Protein AF-A0A2M7XJV4-F1 (afdb_monomer)

Sequence (215 aa):
MLFVNISSDKVQIADAKQEKFLDRNSIENTLGKCLIDRYKQSPFQEILLLNGPGGFTNLRVGTLTLNLLNKLLGAKVQRCKGAKESLSTYQTYPPIRLFSITKLDFYTYLFKKGLLSSKGVIYIGQKDNVRLYDAKKKTYSQIKLDTIKKDSNLFFDFTKEDYRGENTSNMISFHMKEKGLEVQRKKKSMIVTIKDLGIKAQTQAKPEYMIEAVL

pLDDT: mean 83.81, std 16.22, range [32.12, 97.75]

Secondary structure (DSSP, 8-state):
-EEEE-SSSEEEEE-SS-EEEEEGGGHHHHHHHHHHHHHHHS--SEEEEE--SS-HHHHHHHHHHHHHHHHHHHHHHHGGGS--S--------PPPEEEEE-HHHHHHHHHHTTSS-SEEEEE-S-SSEEEEEETTTTEEEEEEGGGS-TT---EEE---GGGTTT-GGGB-EEEEETTEEEEEETTEEEEE-HHHHTPPPBSS------PPP--

Nearest PDB structures (foldseek):
  6x5h-assembly2_C  TM=1.929E-01  e=7.485E+00  Homo sapiens

Mean predicted aligned error: 7.39 Å

Foldseek 3Di:
DWEWELAAQWIWIAAAPDIDTHHLVCCLPPVLVVVVVVCVVPNDQEYEYAFDLHAPSSNVSVQVSLLVVLCVLQVLVVVPPDDPDDDPDDDRDHGRWYFYDYPLLVVLLCVVVVQADQWAWGHRNDDQWIWTAGSVVRDIDIDGLVPDDLPDSHAYRHDDPVSPPVPVQRYWDWHHHPQAIWIHHRPDIDHDDSVSS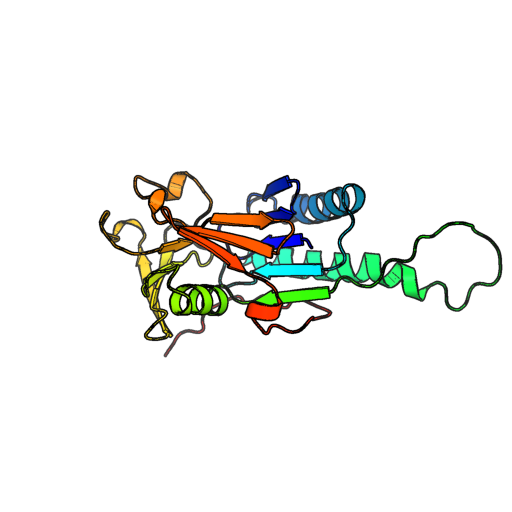VTGTDSGDDHPHDDPDPD

Structure (mmCIF, N/CA/C/O backbone):
data_AF-A0A2M7XJV4-F1
#
_entry.id   AF-A0A2M7XJV4-F1
#
loop_
_atom_site.group_PDB
_atom_site.id
_atom_site.type_symbol
_atom_site.label_atom_id
_atom_site.label_alt_id
_atom_site.label_comp_id
_atom_site.label_asym_id
_atom_site.label_entity_id
_atom_site.label_seq_id
_atom_site.pdbx_PDB_ins_code
_atom_site.Cartn_x
_atom_site.Cartn_y
_atom_site.Cartn_z
_atom_site.occupancy
_atom_site.B_iso_or_equiv
_atom_site.auth_seq_id
_atom_site.auth_comp_id
_atom_site.auth_asym_id
_atom_site.auth_atom_id
_atom_site.pdbx_PDB_model_num
ATOM 1 N N . MET A 1 1 ? 3.092 7.862 -12.807 1.00 91.62 1 MET A N 1
ATOM 2 C CA . MET A 1 1 ? 3.468 7.214 -11.531 1.00 91.62 1 MET A CA 1
ATOM 3 C C . MET A 1 1 ? 2.642 5.949 -11.368 1.00 91.62 1 MET A C 1
ATOM 5 O O . MET A 1 1 ? 1.499 5.942 -11.809 1.00 91.62 1 MET A O 1
ATOM 9 N N . LEU A 1 2 ? 3.206 4.904 -10.770 1.00 95.94 2 LEU A N 1
ATOM 10 C CA . LEU A 1 2 ? 2.495 3.676 -10.418 1.00 95.94 2 LEU A CA 1
ATOM 11 C C . LEU A 1 2 ? 2.325 3.608 -8.895 1.00 95.94 2 LEU A C 1
ATOM 13 O O . LEU A 1 2 ? 3.245 3.946 -8.156 1.00 95.94 2 LEU A O 1
ATOM 17 N N . PHE A 1 3 ? 1.169 3.168 -8.422 1.00 97.50 3 PHE A N 1
ATOM 18 C CA . PHE A 1 3 ? 0.937 2.823 -7.026 1.00 97.50 3 PHE A CA 1
ATOM 19 C C . PHE A 1 3 ? 0.970 1.308 -6.886 1.00 97.50 3 PHE A C 1
ATOM 21 O O . PHE A 1 3 ? 0.344 0.593 -7.673 1.00 97.50 3 PHE A O 1
ATOM 28 N N . VAL A 1 4 ? 1.699 0.824 -5.885 1.00 97.44 4 VAL A N 1
ATOM 29 C CA . VAL A 1 4 ? 1.768 -0.596 -5.558 1.00 97.44 4 VAL A CA 1
ATOM 30 C C . VAL A 1 4 ? 1.539 -0.767 -4.060 1.00 97.44 4 VAL A C 1
ATOM 32 O O . VAL A 1 4 ? 2.290 -0.237 -3.245 1.00 97.44 4 VAL A O 1
ATOM 35 N N . ASN A 1 5 ? 0.523 -1.539 -3.685 1.00 96.12 5 ASN A N 1
ATOM 36 C CA . ASN A 1 5 ? 0.287 -1.935 -2.300 1.00 96.12 5 ASN A CA 1
ATOM 37 C C . ASN A 1 5 ? 0.583 -3.424 -2.146 1.00 96.12 5 ASN A C 1
ATOM 39 O O . ASN A 1 5 ? -0.207 -4.255 -2.586 1.00 96.12 5 ASN A O 1
ATOM 43 N N . ILE A 1 6 ? 1.704 -3.759 -1.505 1.00 95.25 6 ILE A N 1
ATOM 44 C CA . ILE A 1 6 ? 2.079 -5.149 -1.178 1.00 95.25 6 ILE A CA 1
ATOM 45 C C . ILE A 1 6 ? 1.762 -5.521 0.276 1.00 95.25 6 ILE A C 1
ATOM 47 O O . ILE A 1 6 ? 2.125 -6.597 0.748 1.00 95.25 6 ILE A O 1
ATOM 51 N N . SER A 1 7 ? 1.085 -4.626 0.993 1.00 92.75 7 SER A N 1
ATOM 52 C CA . SER A 1 7 ? 0.851 -4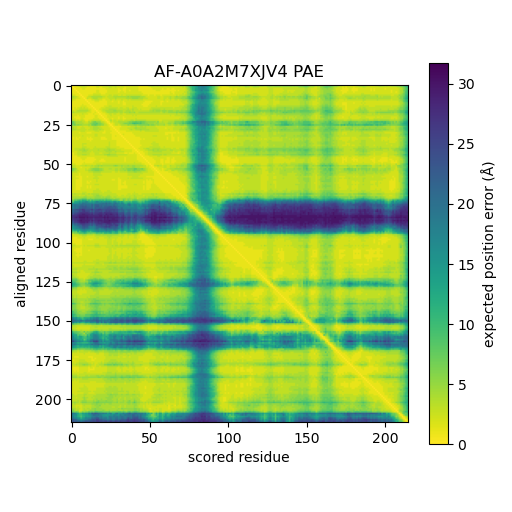.718 2.435 1.00 92.75 7 SER A CA 1
ATOM 53 C C . SER A 1 7 ? -0.516 -5.276 2.802 1.00 92.75 7 SER A C 1
ATOM 55 O O . SER A 1 7 ? -0.748 -5.579 3.972 1.00 92.75 7 SER A O 1
ATOM 57 N N . SER A 1 8 ? -1.437 -5.354 1.842 1.00 88.56 8 SER A N 1
ATOM 58 C CA . SER A 1 8 ? -2.799 -5.834 2.074 1.00 88.56 8 SER A CA 1
ATOM 59 C C . SER A 1 8 ? -2.925 -7.340 1.812 1.00 88.56 8 SER A C 1
ATOM 61 O O . SER A 1 8 ? -1.952 -8.031 1.487 1.00 88.56 8 SER A O 1
ATOM 63 N N . ASP A 1 9 ? -4.129 -7.868 1.998 1.00 85.75 9 ASP A N 1
ATOM 64 C CA . ASP A 1 9 ? -4.491 -9.258 1.720 1.00 85.75 9 ASP A CA 1
ATOM 65 C C . ASP A 1 9 ? -4.416 -9.611 0.224 1.00 85.75 9 ASP A C 1
ATOM 67 O O . ASP A 1 9 ? -4.198 -10.778 -0.116 1.00 85.75 9 ASP A O 1
ATOM 71 N N . LYS A 1 10 ? -4.488 -8.606 -0.658 1.00 90.06 10 LYS A N 1
ATOM 72 C CA . LYS A 1 10 ? -4.111 -8.692 -2.076 1.00 90.06 10 LYS A CA 1
ATOM 73 C C . LYS A 1 10 ? -2.966 -7.732 -2.401 1.00 90.06 10 LYS A C 1
ATOM 75 O O . LYS A 1 10 ? -2.679 -6.799 -1.652 1.00 90.06 10 LYS A O 1
ATOM 80 N N . VAL A 1 11 ? -2.303 -7.943 -3.533 1.00 93.88 11 VAL A N 1
ATOM 81 C CA . VAL A 1 11 ? -1.385 -6.936 -4.078 1.00 93.88 11 VAL A CA 1
ATOM 82 C C . VAL A 1 11 ? -2.155 -6.034 -5.030 1.00 93.88 11 VAL A C 1
ATOM 84 O O . VAL A 1 11 ? -2.704 -6.516 -6.016 1.00 93.88 11 VAL A O 1
ATOM 87 N N . GLN A 1 12 ? -2.198 -4.736 -4.744 1.00 95.19 12 GLN A N 1
ATOM 88 C CA . GLN A 1 12 ? -2.830 -3.746 -5.617 1.00 95.19 12 GLN A CA 1
ATOM 89 C C . GLN A 1 12 ? -1.781 -3.096 -6.511 1.00 95.19 12 GLN A C 1
ATOM 91 O O . GLN A 1 12 ? -0.707 -2.723 -6.040 1.00 95.19 12 GLN A O 1
ATOM 96 N N . ILE A 1 13 ? -2.113 -2.933 -7.788 1.00 96.56 13 ILE A N 1
ATOM 97 C CA . ILE A 1 13 ? -1.302 -2.235 -8.783 1.00 96.56 13 ILE A CA 1
ATOM 98 C C . ILE A 1 13 ? -2.219 -1.265 -9.522 1.00 96.56 13 ILE A C 1
ATOM 100 O O . ILE A 1 13 ? -3.135 -1.693 -10.228 1.00 96.56 13 ILE A O 1
ATOM 104 N N . ALA A 1 14 ? -1.967 0.032 -9.380 1.00 95.38 14 ALA A N 1
ATOM 105 C CA . ALA A 1 14 ? -2.815 1.066 -9.961 1.00 95.38 14 ALA A CA 1
ATOM 106 C C . ALA A 1 14 ? -2.000 2.183 -10.619 1.00 95.38 14 ALA A C 1
ATOM 108 O O . ALA A 1 14 ? -0.992 2.644 -10.087 1.00 95.38 14 ALA A O 1
ATOM 109 N N . ASP A 1 15 ? -2.472 2.647 -11.769 1.00 94.12 15 ASP A N 1
ATOM 110 C CA . ASP A 1 15 ? -2.109 3.937 -12.358 1.00 94.12 15 ASP A CA 1
ATOM 111 C C . ASP A 1 15 ? -3.396 4.734 -12.631 1.00 94.12 15 ASP A C 1
ATOM 113 O O . ASP A 1 15 ? -4.485 4.298 -12.261 1.00 94.12 15 ASP A O 1
ATOM 117 N N . ALA A 1 16 ? -3.283 5.901 -13.267 1.00 91.69 16 ALA A N 1
ATOM 118 C CA . ALA A 1 16 ? -4.438 6.750 -13.560 1.00 91.69 16 ALA A CA 1
ATOM 119 C C . ALA A 1 16 ? -5.462 6.121 -14.528 1.00 91.69 16 ALA A C 1
ATOM 121 O O . ALA A 1 16 ? -6.584 6.614 -14.617 1.00 91.69 16 ALA A O 1
ATOM 122 N N . LYS A 1 17 ? -5.087 5.071 -15.269 1.00 89.94 17 LYS A N 1
ATOM 123 C CA . LYS A 1 17 ? -5.919 4.446 -16.305 1.00 89.94 17 LYS A CA 1
ATOM 124 C C . LYS A 1 17 ? -6.574 3.163 -15.823 1.00 89.94 17 LYS A C 1
ATOM 126 O O . LYS A 1 17 ? -7.704 2.881 -16.202 1.00 89.94 17 LYS A O 1
ATOM 131 N N . GLN A 1 18 ? -5.855 2.356 -15.049 1.00 90.38 18 GLN A N 1
ATOM 132 C CA . GLN A 1 18 ? -6.311 1.017 -14.707 1.00 90.38 18 GLN A CA 1
ATOM 133 C C . GLN A 1 18 ? -5.787 0.541 -13.346 1.00 90.38 18 GLN A C 1
ATOM 135 O O . GLN A 1 18 ? -4.657 0.821 -12.926 1.00 90.38 18 GLN A O 1
ATOM 140 N N . GLU A 1 19 ? -6.600 -0.283 -12.697 1.00 92.81 19 GLU A N 1
ATOM 141 C CA . GLU A 1 19 ? -6.349 -0.884 -11.393 1.00 92.81 19 GLU A CA 1
ATOM 142 C C . GLU A 1 19 ? -6.433 -2.407 -11.490 1.00 92.81 19 GLU A C 1
ATOM 144 O O . GLU A 1 19 ? -7.248 -2.956 -12.231 1.00 92.81 19 GLU A O 1
ATOM 149 N N . LYS A 1 20 ? -5.562 -3.103 -10.758 1.00 94.12 20 LYS A N 1
ATOM 150 C CA . LYS A 1 20 ? -5.573 -4.560 -10.680 1.00 94.12 20 LYS A CA 1
ATOM 151 C C . LYS A 1 20 ? -5.233 -5.033 -9.276 1.00 94.12 20 LYS A C 1
ATOM 153 O O . LYS A 1 20 ? -4.303 -4.523 -8.656 1.00 94.12 20 LYS A O 1
ATOM 158 N N . PHE A 1 21 ? -5.947 -6.060 -8.828 1.00 93.19 21 PHE A N 1
ATOM 159 C CA . PHE A 1 21 ? -5.668 -6.780 -7.591 1.00 93.19 21 PHE A CA 1
ATOM 160 C C . PHE A 1 21 ? -5.177 -8.188 -7.924 1.00 93.19 21 PHE A C 1
ATOM 162 O O . PHE A 1 21 ? -5.787 -8.884 -8.733 1.00 93.19 21 PHE A O 1
ATOM 169 N N . LEU A 1 22 ? -4.072 -8.601 -7.310 1.00 93.25 22 LEU A N 1
ATOM 170 C CA . LEU A 1 22 ? -3.492 -9.934 -7.454 1.00 93.25 22 LEU A CA 1
ATOM 171 C C . LEU A 1 22 ? -3.656 -10.710 -6.147 1.00 93.25 22 LEU A C 1
ATOM 173 O O . LEU A 1 22 ? -3.355 -10.195 -5.067 1.00 93.25 22 LEU A O 1
ATOM 177 N N . ASP A 1 23 ? -4.127 -11.949 -6.248 1.00 89.38 23 ASP A N 1
ATOM 178 C CA . ASP A 1 23 ? -4.283 -12.831 -5.096 1.00 89.38 23 ASP A CA 1
ATOM 179 C C . ASP A 1 23 ? -2.940 -13.365 -4.585 1.00 89.38 23 ASP A C 1
ATOM 181 O O . ASP A 1 23 ? -2.000 -13.615 -5.341 1.00 89.38 23 ASP A O 1
ATOM 185 N N . ARG A 1 24 ? -2.877 -13.586 -3.268 1.00 82.12 24 ARG A N 1
ATOM 186 C CA . ARG A 1 24 ? -1.679 -14.068 -2.567 1.00 82.12 24 ARG A CA 1
ATOM 187 C C . ARG A 1 24 ? -1.176 -15.424 -3.075 1.00 82.12 24 ARG A C 1
ATOM 189 O O . ARG A 1 24 ? 0.030 -15.618 -3.145 1.00 82.12 24 ARG A O 1
ATOM 196 N N . ASN A 1 25 ? -2.079 -16.351 -3.402 1.00 83.62 25 ASN A N 1
ATOM 197 C CA . ASN A 1 25 ? -1.751 -17.765 -3.649 1.00 83.62 25 ASN A CA 1
ATOM 198 C C . ASN A 1 25 ? -0.959 -18.021 -4.944 1.00 83.62 25 ASN A C 1
ATOM 200 O O . ASN A 1 25 ? -0.635 -19.165 -5.242 1.00 83.62 25 ASN A O 1
ATOM 204 N N . SER A 1 26 ? -0.695 -16.995 -5.751 1.00 86.19 26 SER A N 1
ATOM 205 C CA . SER A 1 26 ? 0.091 -17.126 -6.984 1.00 86.19 26 SER A CA 1
ATOM 206 C C . SER A 1 26 ? 0.886 -15.856 -7.271 1.00 86.19 26 SER A C 1
ATOM 208 O O . SER A 1 26 ? 1.114 -15.491 -8.431 1.00 86.19 26 SER A O 1
ATOM 210 N N . ILE A 1 27 ? 1.254 -15.119 -6.221 1.00 92.00 27 ILE A N 1
ATOM 211 C CA . ILE A 1 27 ? 1.858 -13.798 -6.383 1.00 92.00 27 ILE A CA 1
ATOM 212 C C . ILE A 1 27 ? 3.236 -13.888 -7.051 1.00 92.00 27 ILE A C 1
ATOM 214 O O . ILE A 1 27 ? 3.563 -13.055 -7.896 1.00 92.00 27 ILE A O 1
ATOM 218 N N . GLU A 1 28 ? 3.993 -14.949 -6.768 1.00 92.19 28 GLU A N 1
ATOM 219 C CA . GLU A 1 28 ? 5.281 -15.280 -7.387 1.00 92.19 28 GLU A CA 1
ATOM 220 C C . GLU A 1 28 ? 5.200 -15.466 -8.906 1.00 92.19 28 GLU A C 1
ATOM 222 O O . GLU A 1 28 ? 6.129 -15.093 -9.619 1.00 92.19 28 GLU A O 1
ATOM 227 N N . ASN A 1 29 ? 4.065 -15.953 -9.413 1.00 91.75 29 ASN A N 1
ATOM 228 C CA . ASN A 1 29 ? 3.864 -16.215 -10.839 1.00 91.75 29 ASN A CA 1
ATOM 229 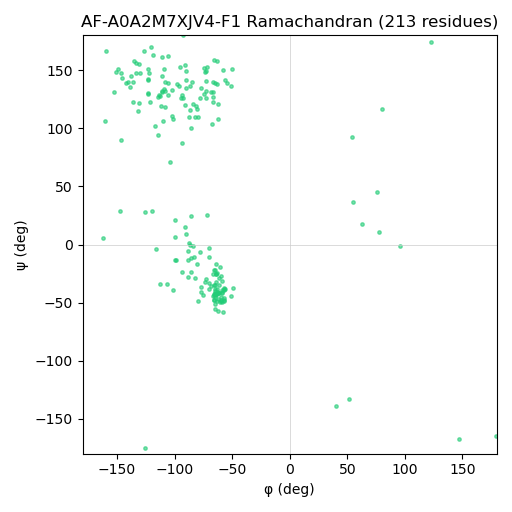C C . ASN A 1 29 ? 3.222 -15.030 -11.574 1.00 91.75 29 ASN A C 1
ATOM 231 O O . ASN A 1 29 ? 3.343 -14.898 -12.792 1.00 91.75 29 ASN A O 1
ATOM 235 N N . THR A 1 30 ? 2.508 -14.164 -10.851 1.00 94.81 30 THR A N 1
ATOM 236 C CA . THR A 1 30 ? 1.640 -13.145 -11.462 1.00 94.81 30 THR A CA 1
ATOM 237 C C . THR A 1 30 ? 2.197 -11.730 -11.366 1.00 94.81 30 THR A C 1
ATOM 239 O O . THR A 1 30 ? 2.008 -10.947 -12.302 1.00 94.81 30 THR A O 1
ATOM 242 N N . LEU A 1 31 ? 2.911 -11.385 -10.288 1.00 96.00 31 LEU A N 1
ATOM 243 C CA . LEU A 1 31 ? 3.335 -10.007 -10.030 1.00 96.00 31 LEU A CA 1
ATOM 244 C C . LEU A 1 31 ? 4.321 -9.485 -11.078 1.00 96.00 31 LEU A C 1
ATOM 246 O O . LEU A 1 31 ? 4.101 -8.418 -11.652 1.00 96.00 31 LEU A O 1
ATOM 250 N N . GLY A 1 32 ? 5.387 -10.241 -11.355 1.00 94.31 32 GLY A N 1
ATOM 251 C CA . GLY A 1 32 ? 6.425 -9.831 -12.305 1.00 94.31 32 GLY A CA 1
ATOM 252 C C . GLY A 1 32 ? 5.869 -9.608 -13.710 1.00 94.31 32 GLY A C 1
ATOM 253 O O . GLY A 1 32 ? 6.071 -8.542 -14.294 1.00 94.31 32 GLY A O 1
ATOM 254 N N . LYS A 1 33 ? 5.086 -10.573 -14.212 1.00 93.25 33 LYS A N 1
ATOM 255 C CA . LYS A 1 33 ? 4.394 -10.464 -15.504 1.00 93.25 33 LYS A CA 1
ATOM 256 C C . LYS A 1 33 ? 3.484 -9.236 -15.539 1.00 93.25 33 LYS A C 1
ATOM 258 O O . LYS A 1 33 ? 3.581 -8.433 -16.461 1.00 93.25 33 LYS A O 1
ATOM 263 N N . CYS A 1 34 ? 2.668 -9.042 -14.502 1.00 95.12 34 CYS A N 1
ATOM 264 C CA . CYS A 1 34 ? 1.756 -7.905 -14.425 1.00 95.12 34 CYS A CA 1
ATOM 265 C C . CYS A 1 34 ? 2.486 -6.555 -14.486 1.00 95.12 34 CYS A C 1
ATOM 267 O O . CYS A 1 34 ? 2.015 -5.642 -15.161 1.00 95.12 34 CYS A O 1
ATOM 269 N N . LEU A 1 35 ? 3.619 -6.411 -13.794 1.00 94.62 35 LEU A N 1
ATOM 270 C CA . LEU A 1 35 ? 4.397 -5.169 -13.789 1.00 94.62 35 LEU A CA 1
ATOM 271 C C . LEU A 1 35 ? 5.076 -4.900 -15.139 1.00 94.62 35 LEU A C 1
ATOM 273 O O . LEU A 1 35 ? 5.103 -3.754 -15.584 1.00 94.62 35 LEU A O 1
ATOM 277 N N . ILE A 1 36 ? 5.586 -5.939 -15.807 1.00 91.81 36 ILE A N 1
ATOM 278 C CA . ILE A 1 36 ? 6.172 -5.813 -17.150 1.00 91.81 36 ILE A CA 1
ATOM 279 C C . ILE A 1 36 ? 5.100 -5.431 -18.173 1.00 91.81 36 ILE A C 1
ATOM 281 O O . ILE A 1 36 ? 5.305 -4.498 -18.948 1.00 91.81 36 ILE A O 1
ATOM 285 N N . ASP A 1 37 ? 3.958 -6.117 -18.168 1.00 91.75 37 ASP A N 1
ATOM 286 C CA . ASP A 1 37 ? 2.856 -5.835 -19.093 1.00 91.75 37 ASP A CA 1
ATOM 287 C C . ASP A 1 37 ? 2.324 -4.414 -18.878 1.00 91.75 37 ASP A C 1
ATOM 289 O O . ASP A 1 37 ? 2.141 -3.658 -19.833 1.00 91.75 37 ASP A O 1
ATOM 293 N N . ARG A 1 38 ? 2.189 -4.005 -17.611 1.00 91.62 38 ARG A N 1
ATOM 294 C CA . ARG A 1 38 ? 1.839 -2.634 -17.239 1.00 91.62 38 ARG A CA 1
ATOM 295 C C . ARG A 1 38 ? 2.829 -1.621 -17.802 1.00 91.62 38 ARG A C 1
ATOM 297 O O . ARG A 1 38 ? 2.411 -0.626 -18.383 1.00 91.62 38 ARG A O 1
ATOM 304 N N . TYR A 1 39 ? 4.124 -1.873 -17.636 1.00 89.44 39 TYR A N 1
ATOM 305 C CA . TYR A 1 39 ? 5.175 -0.982 -18.115 1.00 89.44 39 TYR A CA 1
ATOM 306 C C . TYR A 1 39 ? 5.166 -0.844 -19.642 1.00 89.44 39 TYR A C 1
ATOM 308 O O . TYR A 1 39 ? 5.356 0.254 -20.154 1.00 89.44 39 TYR A O 1
ATOM 316 N N . LYS A 1 40 ? 4.899 -1.934 -20.374 1.00 88.06 40 LYS A N 1
ATOM 317 C CA . LYS A 1 40 ? 4.768 -1.913 -21.840 1.00 88.06 40 LYS A CA 1
ATOM 318 C C . LYS A 1 40 ? 3.571 -1.082 -22.310 1.00 88.06 40 LYS A C 1
ATOM 320 O O . LYS A 1 40 ? 3.674 -0.402 -23.322 1.00 88.06 40 LYS A O 1
ATOM 325 N N . GLN A 1 41 ? 2.448 -1.145 -21.594 1.00 89.44 41 GLN A N 1
ATOM 326 C CA . GLN A 1 41 ? 1.227 -0.405 -21.936 1.00 89.44 41 GLN A CA 1
ATOM 327 C C . GLN A 1 41 ? 1.308 1.078 -21.558 1.00 89.44 41 GLN A C 1
ATOM 329 O O . GLN A 1 41 ? 0.829 1.944 -22.286 1.00 89.44 41 GLN 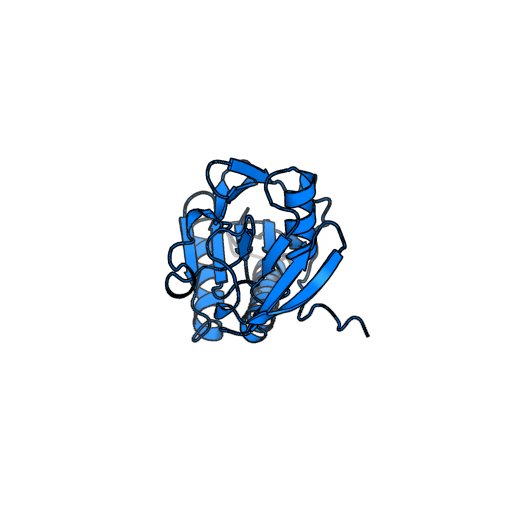A O 1
ATOM 334 N N . SER A 1 42 ? 1.873 1.371 -20.389 1.00 87.19 42 SER A N 1
ATOM 335 C CA . SER A 1 42 ? 1.984 2.720 -19.848 1.00 87.19 42 SER A CA 1
ATOM 336 C C . SER A 1 42 ? 3.286 2.836 -19.054 1.00 87.19 42 SER A C 1
ATOM 338 O O . SER A 1 42 ? 3.290 2.564 -17.848 1.00 87.19 42 SER A O 1
ATOM 340 N N . PRO A 1 43 ? 4.397 3.231 -19.704 1.00 88.19 43 PRO A N 1
ATOM 341 C CA . PRO A 1 43 ? 5.689 3.363 -19.043 1.00 88.19 43 PRO A CA 1
ATOM 342 C C . PRO A 1 43 ? 5.623 4.281 -17.819 1.00 88.19 43 PRO A C 1
ATOM 344 O O . PRO A 1 43 ? 4.985 5.334 -17.830 1.00 88.19 43 PRO A O 1
ATOM 347 N N . PHE A 1 44 ? 6.313 3.891 -16.749 1.00 89.00 44 PHE A N 1
ATOM 348 C CA . PHE A 1 44 ? 6.368 4.644 -15.497 1.00 89.00 44 PHE A CA 1
ATOM 349 C C . PHE A 1 44 ? 7.807 4.756 -14.991 1.00 89.00 44 PHE A C 1
ATOM 351 O O . PHE A 1 44 ? 8.615 3.851 -15.165 1.00 89.00 44 PHE A O 1
ATOM 358 N N . GLN A 1 45 ? 8.124 5.872 -14.335 1.00 89.75 45 GLN A N 1
ATOM 359 C CA . GLN A 1 45 ? 9.462 6.143 -13.784 1.00 89.75 45 GLN A CA 1
ATOM 360 C C . GLN A 1 45 ? 9.466 6.268 -12.256 1.00 89.75 45 GLN A C 1
ATOM 362 O O . GLN A 1 45 ? 10.516 6.436 -11.639 1.00 89.75 45 GLN A O 1
ATOM 367 N N . GLU A 1 46 ? 8.291 6.202 -11.636 1.00 92.62 46 GLU A N 1
ATOM 368 C CA . GLU A 1 46 ? 8.097 6.385 -10.202 1.00 92.62 46 GLU A CA 1
ATOM 369 C C . GLU A 1 46 ? 7.085 5.366 -9.698 1.00 92.62 46 GLU A C 1
ATOM 371 O O . GLU A 1 46 ? 6.028 5.191 -10.320 1.00 92.62 46 GLU A O 1
ATOM 376 N N . ILE A 1 47 ? 7.399 4.741 -8.565 1.00 95.75 47 ILE A N 1
ATOM 377 C CA . ILE A 1 47 ? 6.493 3.854 -7.839 1.00 95.75 47 ILE A CA 1
ATOM 378 C C . ILE A 1 47 ? 6.303 4.394 -6.426 1.00 95.75 47 ILE A C 1
ATOM 380 O O . ILE A 1 47 ? 7.275 4.513 -5.684 1.00 95.75 47 ILE A O 1
ATOM 384 N N . LEU A 1 48 ? 5.056 4.662 -6.044 1.00 97.44 48 LEU A N 1
ATOM 385 C CA . LEU A 1 48 ? 4.660 4.807 -4.647 1.00 97.44 48 LEU A CA 1
ATOM 386 C C . LEU A 1 48 ? 4.318 3.418 -4.101 1.00 97.44 48 LEU A C 1
ATOM 388 O O . LEU A 1 48 ? 3.386 2.774 -4.585 1.00 97.44 48 LEU A O 1
ATOM 392 N N . LEU A 1 49 ? 5.087 2.953 -3.121 1.00 97.62 49 LEU A N 1
ATOM 393 C CA . LEU A 1 49 ? 4.993 1.614 -2.554 1.00 97.62 49 LEU A CA 1
ATOM 394 C C . LEU A 1 49 ? 4.487 1.675 -1.111 1.00 97.62 49 LEU A C 1
ATOM 396 O O . LEU A 1 49 ? 5.166 2.214 -0.238 1.00 97.62 49 LEU A O 1
ATOM 400 N N . LEU A 1 50 ? 3.340 1.049 -0.850 1.00 96.62 50 LEU A N 1
ATOM 401 C CA . LEU A 1 50 ? 2.887 0.753 0.508 1.00 96.62 50 LEU A CA 1
ATOM 402 C C . LEU A 1 50 ? 3.488 -0.597 0.929 1.00 96.62 50 LEU A C 1
ATOM 404 O O . LEU A 1 50 ? 3.120 -1.637 0.365 1.00 96.62 50 LEU A O 1
ATOM 408 N N . ASN A 1 51 ? 4.437 -0.571 1.872 1.00 95.19 51 ASN A N 1
ATOM 409 C CA . ASN A 1 51 ? 5.457 -1.617 2.058 1.00 95.19 51 ASN A CA 1
ATOM 410 C C . ASN A 1 51 ? 5.457 -2.325 3.428 1.00 95.19 51 ASN A C 1
ATOM 412 O O . ASN A 1 51 ? 6.486 -2.792 3.885 1.00 95.19 51 ASN A O 1
ATOM 416 N N . GLY A 1 52 ? 4.320 -2.423 4.092 1.00 92.19 52 GLY A N 1
ATOM 417 C CA . GLY A 1 52 ? 4.115 -3.237 5.284 1.00 92.19 52 GLY A CA 1
ATOM 418 C C . GLY A 1 52 ? 3.634 -2.411 6.472 1.00 92.19 52 GLY A C 1
ATOM 419 O O . GLY A 1 52 ? 3.532 -1.190 6.361 1.00 92.19 52 GLY A O 1
ATOM 420 N N . PRO A 1 53 ? 3.285 -3.039 7.606 1.00 91.00 53 PRO A N 1
ATOM 421 C CA . PRO A 1 53 ? 3.271 -4.490 7.859 1.00 91.00 53 PRO A CA 1
ATOM 422 C C . PRO A 1 53 ? 2.267 -5.248 6.974 1.00 91.00 53 PRO A C 1
ATOM 424 O O . PRO A 1 53 ? 1.322 -4.657 6.469 1.00 91.00 53 PRO A O 1
ATOM 427 N N . GLY A 1 54 ? 2.424 -6.553 6.753 1.00 89.69 54 GLY A N 1
ATOM 428 C CA . GLY A 1 54 ? 1.529 -7.281 5.845 1.00 89.69 54 GLY A CA 1
ATOM 429 C C . GLY A 1 54 ? 1.860 -8.760 5.683 1.00 89.69 54 GLY A C 1
ATOM 430 O O . GLY A 1 54 ? 2.611 -9.339 6.460 1.00 89.69 54 GLY A O 1
ATOM 431 N N . GLY A 1 55 ? 1.288 -9.390 4.654 1.00 87.88 55 GLY A N 1
ATOM 432 C CA . GLY A 1 55 ? 1.562 -10.794 4.342 1.00 87.88 55 GLY A CA 1
ATOM 433 C C . GLY A 1 55 ? 3.029 -11.025 3.998 1.00 87.88 55 GLY A C 1
ATOM 434 O O . GLY A 1 55 ? 3.516 -10.479 3.014 1.00 87.88 55 GLY A O 1
ATOM 435 N N . PHE A 1 56 ? 3.708 -11.887 4.758 1.00 88.38 56 PHE A N 1
ATOM 436 C CA . PHE A 1 56 ? 5.133 -12.186 4.575 1.00 88.38 56 PHE A CA 1
ATOM 437 C C . PHE A 1 56 ? 5.494 -12.545 3.124 1.00 88.38 56 PHE A C 1
ATOM 439 O O . PHE A 1 56 ? 6.460 -12.018 2.575 1.00 88.38 56 PHE A O 1
ATOM 446 N N . THR A 1 57 ? 4.678 -13.379 2.470 1.00 90.31 57 THR A N 1
ATOM 447 C CA . THR A 1 57 ? 4.848 -13.739 1.053 1.00 90.31 57 THR A CA 1
ATOM 448 C C . THR A 1 57 ? 4.759 -12.514 0.139 1.00 90.31 57 THR A C 1
ATOM 450 O O . THR A 1 57 ? 5.657 -12.301 -0.672 1.00 90.31 57 THR A O 1
ATOM 453 N N . ASN A 1 58 ? 3.727 -11.675 0.302 1.00 92.75 58 ASN A N 1
ATOM 454 C CA . ASN A 1 58 ? 3.529 -10.475 -0.519 1.00 92.75 58 ASN A CA 1
ATOM 455 C C . ASN A 1 58 ? 4.692 -9.493 -0.352 1.00 92.75 58 ASN A C 1
ATOM 457 O O . ASN A 1 58 ? 5.179 -8.956 -1.341 1.00 92.75 58 ASN A O 1
ATOM 461 N N . LEU A 1 59 ? 5.174 -9.301 0.877 1.00 93.69 59 LEU A N 1
ATOM 462 C CA . LEU A 1 59 ? 6.299 -8.412 1.161 1.00 93.69 59 LEU A CA 1
ATOM 463 C C . LEU A 1 59 ? 7.601 -8.922 0.531 1.00 93.69 59 LEU A C 1
ATOM 465 O O . LEU A 1 59 ? 8.290 -8.164 -0.153 1.00 93.69 59 LEU A O 1
ATOM 469 N N . ARG A 1 60 ? 7.921 -10.214 0.694 1.00 92.81 60 ARG A N 1
ATOM 470 C CA . ARG A 1 60 ? 9.125 -10.833 0.105 1.00 92.81 60 ARG A CA 1
ATOM 471 C C . ARG A 1 60 ? 9.111 -10.789 -1.413 1.00 92.81 60 ARG A C 1
ATOM 473 O O . ARG A 1 60 ? 10.034 -10.258 -2.024 1.00 92.81 60 ARG A O 1
ATOM 480 N N . VAL A 1 61 ? 8.066 -11.354 -2.013 1.00 94.94 61 VAL A N 1
ATOM 481 C CA . VAL A 1 61 ? 7.937 -11.441 -3.470 1.00 94.94 61 VAL A CA 1
ATOM 482 C C . VAL A 1 61 ? 7.809 -10.042 -4.062 1.00 94.94 61 VAL A C 1
ATOM 484 O O . VAL A 1 61 ? 8.458 -9.736 -5.059 1.00 94.94 61 VAL A O 1
ATOM 487 N N . GLY A 1 62 ? 7.030 -9.171 -3.420 1.00 95.88 62 GLY A N 1
ATOM 488 C CA . GLY A 1 62 ? 6.800 -7.794 -3.832 1.00 95.88 62 GLY A CA 1
ATOM 489 C C . GLY A 1 62 ? 8.078 -6.979 -3.930 1.00 95.88 62 GLY A C 1
ATOM 490 O O . GLY A 1 62 ? 8.416 -6.475 -5.001 1.00 95.88 62 GLY A O 1
ATOM 491 N N . THR A 1 63 ? 8.821 -6.892 -2.828 1.00 95.75 63 THR A N 1
ATOM 492 C CA . THR A 1 63 ? 10.072 -6.124 -2.788 1.00 95.75 63 THR A CA 1
ATOM 493 C C . THR A 1 63 ? 11.138 -6.702 -3.713 1.00 95.75 63 THR A C 1
ATOM 495 O O . THR A 1 63 ? 11.757 -5.944 -4.461 1.00 95.75 63 THR A O 1
ATOM 498 N N . LEU A 1 64 ? 11.302 -8.030 -3.761 1.00 95.81 64 LEU A N 1
ATOM 499 C CA . LEU A 1 64 ? 12.230 -8.676 -4.693 1.00 95.81 64 LEU A CA 1
ATOM 500 C C . LEU A 1 64 ? 11.876 -8.358 -6.152 1.00 95.81 64 LEU A C 1
ATOM 502 O O . LEU A 1 64 ? 12.746 -7.951 -6.920 1.00 95.81 64 LEU A O 1
ATOM 506 N N . THR A 1 65 ? 10.603 -8.490 -6.526 1.00 95.75 65 THR A N 1
ATOM 507 C CA . THR A 1 65 ? 10.145 -8.252 -7.901 1.00 95.75 65 THR A CA 1
ATOM 508 C C . THR A 1 65 ? 10.351 -6.797 -8.316 1.00 95.75 65 THR A C 1
ATOM 510 O O . THR A 1 65 ? 10.838 -6.538 -9.414 1.00 95.75 65 THR A O 1
ATOM 513 N N . LEU A 1 66 ? 10.040 -5.836 -7.441 1.00 95.06 66 LEU A N 1
ATOM 514 C CA . LEU A 1 66 ? 10.250 -4.410 -7.712 1.00 95.06 66 LEU A CA 1
ATOM 515 C C . LEU A 1 66 ? 11.738 -4.065 -7.853 1.00 95.06 66 LEU A C 1
ATOM 517 O O . LEU A 1 66 ? 12.119 -3.310 -8.749 1.00 95.06 66 LEU A O 1
ATOM 521 N N . ASN A 1 67 ? 12.590 -4.661 -7.016 1.00 94.00 67 ASN A N 1
ATOM 522 C CA . ASN A 1 67 ? 14.038 -4.487 -7.099 1.00 94.00 67 ASN A CA 1
ATOM 523 C C . ASN A 1 67 ? 14.602 -5.063 -8.405 1.00 94.00 67 ASN A C 1
ATOM 525 O O . ASN A 1 67 ? 15.427 -4.417 -9.055 1.00 94.00 67 ASN A O 1
ATOM 529 N N . LEU A 1 68 ? 14.136 -6.247 -8.817 1.00 91.94 68 LEU A N 1
ATOM 530 C CA . LEU A 1 68 ? 14.504 -6.857 -10.096 1.00 91.94 68 LEU A CA 1
ATOM 531 C C . LEU A 1 68 ? 14.022 -6.018 -11.278 1.00 91.94 68 LEU A C 1
ATOM 533 O O . LEU A 1 68 ? 14.801 -5.776 -12.194 1.00 91.94 68 LEU A O 1
ATOM 537 N N . LEU A 1 69 ? 12.787 -5.514 -11.244 1.00 90.00 69 LEU A N 1
ATOM 538 C CA . LEU A 1 69 ? 12.256 -4.625 -12.277 1.00 90.00 69 LEU A CA 1
ATOM 539 C C . LEU A 1 69 ? 13.132 -3.375 -12.434 1.00 90.00 69 LEU A C 1
ATOM 541 O O . LEU A 1 69 ? 13.510 -3.025 -13.552 1.00 90.00 69 LEU A O 1
ATOM 545 N N . ASN A 1 70 ? 13.513 -2.743 -11.319 1.00 86.38 70 ASN A N 1
ATOM 546 C CA . ASN A 1 70 ? 14.392 -1.578 -11.344 1.00 86.38 70 ASN A CA 1
ATOM 547 C C . ASN A 1 70 ? 15.778 -1.916 -11.921 1.00 86.38 70 ASN A C 1
ATOM 549 O O . ASN A 1 70 ? 16.317 -1.169 -12.735 1.00 86.38 70 ASN A O 1
ATOM 553 N N . LYS A 1 71 ? 16.344 -3.075 -11.556 1.00 85.00 71 LYS A N 1
ATOM 554 C CA . LYS A 1 71 ? 17.618 -3.555 -12.112 1.00 85.00 71 LYS A CA 1
ATOM 555 C C . LYS A 1 71 ? 17.524 -3.850 -13.608 1.00 85.00 71 LYS A C 1
ATOM 557 O O . LYS A 1 71 ? 18.406 -3.428 -14.343 1.00 85.00 71 LYS A O 1
ATOM 562 N N . LEU A 1 72 ? 16.475 -4.527 -14.068 1.00 83.12 72 LEU A N 1
ATOM 563 C CA . LEU A 1 72 ? 16.291 -4.891 -15.476 1.00 83.12 72 LEU A CA 1
ATOM 564 C C . LEU A 1 72 ? 16.103 -3.661 -16.367 1.00 83.12 72 LEU A C 1
ATOM 566 O O . LEU A 1 72 ? 16.691 -3.583 -17.446 1.00 83.12 72 LEU A O 1
ATOM 570 N N . LEU A 1 73 ? 15.310 -2.691 -15.913 1.00 77.94 73 LEU A N 1
ATOM 571 C CA . LEU A 1 73 ? 15.070 -1.461 -16.665 1.00 77.94 73 LEU A CA 1
ATOM 572 C C . LEU A 1 73 ? 16.259 -0.494 -16.571 1.00 77.94 73 LEU A C 1
ATOM 574 O O . LEU A 1 73 ? 16.625 0.106 -17.577 1.00 77.94 73 LEU A O 1
ATOM 578 N N . GLY A 1 74 ? 16.929 -0.419 -15.417 1.00 66.50 74 GLY A N 1
ATOM 579 C CA . GLY A 1 74 ? 18.127 0.402 -15.223 1.00 66.50 74 GLY A CA 1
ATOM 580 C C . GLY A 1 74 ? 19.395 -0.150 -15.892 1.00 66.50 74 GLY A C 1
ATOM 581 O O . GLY A 1 74 ? 20.224 0.625 -16.362 1.00 66.50 74 GLY A O 1
ATOM 582 N N . ALA A 1 75 ? 19.564 -1.474 -16.002 1.00 56.75 75 ALA A N 1
ATOM 583 C CA . ALA A 1 75 ? 20.743 -2.093 -16.627 1.00 56.75 75 ALA A CA 1
ATOM 584 C C . ALA A 1 75 ? 20.838 -1.823 -18.138 1.00 56.75 75 ALA A C 1
ATOM 586 O O . ALA A 1 75 ? 21.943 -1.782 -18.686 1.00 56.75 75 ALA A O 1
ATOM 587 N N . LYS A 1 76 ? 19.707 -1.556 -18.807 1.00 52.69 76 LYS A N 1
ATOM 588 C CA . LYS A 1 76 ? 19.698 -1.106 -20.209 1.00 52.69 76 LYS A CA 1
ATOM 589 C C . LYS A 1 76 ? 20.447 0.218 -20.416 1.00 52.69 76 LYS A C 1
ATOM 591 O O . LYS A 1 76 ? 20.876 0.485 -21.528 1.00 52.69 76 LYS A O 1
ATOM 596 N N . VAL A 1 77 ? 20.666 1.009 -19.360 1.00 45.97 77 VAL A N 1
ATOM 597 C CA . VAL A 1 77 ? 21.406 2.284 -19.408 1.00 45.97 77 VAL A CA 1
ATOM 598 C C . VAL A 1 77 ? 22.929 2.086 -19.338 1.00 45.97 77 VAL A C 1
ATOM 600 O O . VAL A 1 77 ? 23.678 2.893 -19.880 1.00 45.97 77 VAL A O 1
ATOM 603 N N . GLN A 1 78 ? 23.421 1.019 -18.692 1.00 41.16 78 GLN A N 1
ATOM 604 C CA . GLN A 1 78 ? 24.859 0.854 -18.412 1.00 41.16 78 GLN A CA 1
ATOM 605 C C . GLN A 1 78 ? 25.648 0.148 -19.522 1.00 41.16 78 GLN A C 1
ATOM 607 O O . GLN A 1 78 ? 26.827 0.448 -19.702 1.00 41.16 78 GLN A O 1
ATOM 612 N N . ARG A 1 79 ? 25.023 -0.732 -20.317 1.00 44.38 79 ARG A N 1
ATOM 613 C CA . ARG A 1 79 ? 25.707 -1.412 -21.438 1.00 44.38 79 ARG A CA 1
ATOM 614 C C . ARG A 1 79 ? 26.054 -0.489 -22.619 1.00 44.38 79 ARG A C 1
ATOM 616 O O . ARG A 1 79 ? 26.839 -0.881 -23.472 1.00 44.38 79 ARG A O 1
ATOM 623 N N . CYS A 1 80 ? 25.542 0.742 -22.651 1.00 45.78 80 CYS A N 1
ATOM 624 C CA . CYS A 1 80 ? 25.789 1.703 -23.733 1.00 45.78 80 CYS A CA 1
ATOM 625 C C . CYS A 1 80 ? 27.059 2.560 -23.556 1.00 45.78 80 CYS A C 1
ATOM 627 O O . CYS A 1 80 ? 27.345 3.384 -24.416 1.00 45.78 80 CYS A O 1
ATOM 629 N N . LYS A 1 81 ? 27.837 2.395 -22.473 1.00 44.31 81 LYS A N 1
ATOM 630 C CA . LYS A 1 81 ? 29.052 3.203 -22.222 1.00 44.31 81 LYS A CA 1
ATOM 631 C C . LYS A 1 81 ? 30.362 2.617 -22.782 1.00 44.31 81 LYS A C 1
ATOM 633 O O . LYS A 1 81 ? 31.428 3.080 -22.394 1.00 44.31 81 LYS A O 1
ATOM 638 N N . GLY A 1 82 ? 30.312 1.636 -23.689 1.00 47.94 82 GLY A N 1
ATOM 639 C CA . GLY A 1 82 ? 31.542 1.030 -24.227 1.00 47.94 82 GLY A CA 1
ATOM 640 C C . GLY A 1 82 ? 31.450 0.236 -25.533 1.00 47.94 82 GLY A C 1
ATOM 641 O O . GLY A 1 82 ? 32.455 -0.340 -25.931 1.00 47.94 82 GLY A O 1
ATOM 642 N N . ALA A 1 83 ? 30.305 0.191 -26.218 1.00 49.34 83 ALA A N 1
ATOM 643 C CA . ALA A 1 83 ? 30.195 -0.490 -27.510 1.00 49.34 83 ALA A CA 1
ATOM 644 C C . ALA A 1 83 ? 30.226 0.545 -28.643 1.00 49.34 83 ALA A C 1
ATOM 646 O O . ALA A 1 83 ? 29.280 1.316 -28.812 1.00 49.34 83 ALA A O 1
ATOM 647 N N . LYS A 1 84 ? 31.337 0.588 -29.386 1.00 48.50 84 LYS A N 1
ATOM 648 C CA . LYS A 1 84 ? 31.374 1.216 -30.709 1.00 48.50 84 LYS A CA 1
ATOM 649 C C . LYS A 1 84 ? 30.493 0.390 -31.656 1.00 48.50 84 LYS A C 1
ATOM 651 O O . LYS A 1 84 ? 30.542 -0.831 -31.619 1.00 48.50 84 LYS A O 1
ATOM 656 N N . GLU A 1 85 ? 29.760 1.115 -32.495 1.00 46.81 85 GLU A N 1
ATOM 657 C CA . GLU A 1 85 ? 29.042 0.673 -33.699 1.00 46.81 85 GLU A CA 1
ATOM 658 C C . GLU A 1 85 ? 27.672 -0.019 -33.541 1.00 46.81 85 GLU A C 1
ATOM 660 O O . GLU A 1 85 ? 27.521 -1.120 -33.029 1.00 46.81 85 GLU A O 1
ATOM 665 N N . SER A 1 86 ? 26.675 0.684 -34.096 1.00 51.81 86 SER A N 1
ATOM 666 C CA . SER A 1 86 ? 25.515 0.167 -34.830 1.00 51.81 86 SER A CA 1
ATOM 667 C C . SER A 1 86 ? 24.625 -0.886 -34.156 1.00 51.81 86 SER A C 1
ATOM 669 O O . SER A 1 86 ? 24.785 -2.086 -34.342 1.00 51.81 86 SER A O 1
ATOM 671 N N . LEU A 1 87 ? 23.578 -0.403 -33.478 1.00 43.25 87 LEU A N 1
ATOM 672 C CA . LEU A 1 87 ? 22.214 -0.937 -33.594 1.00 43.25 87 LEU A CA 1
ATOM 673 C C . LEU A 1 87 ? 21.242 0.136 -33.090 1.00 43.25 87 LEU A C 1
ATOM 675 O O . LEU A 1 87 ? 21.155 0.449 -31.902 1.00 43.25 87 LEU A O 1
ATOM 679 N N . SER A 1 88 ? 20.550 0.749 -34.041 1.00 40.44 88 SER A N 1
ATOM 680 C CA . SER A 1 88 ? 19.519 1.758 -33.840 1.00 40.44 88 SER A CA 1
ATOM 681 C C . SER A 1 88 ? 18.447 1.307 -32.836 1.00 40.44 88 SER A C 1
ATOM 683 O O . SER A 1 88 ? 17.911 0.206 -32.931 1.00 40.44 88 SER A O 1
ATOM 685 N N . THR A 1 89 ? 18.070 2.226 -31.939 1.00 40.03 89 THR A N 1
ATOM 686 C CA . THR A 1 89 ? 16.835 2.245 -31.121 1.00 40.03 89 THR A CA 1
ATOM 687 C C . THR A 1 89 ? 16.718 1.306 -29.912 1.00 40.03 89 THR A C 1
ATOM 689 O O . THR A 1 89 ? 15.651 0.764 -29.638 1.00 40.03 89 THR A O 1
ATOM 692 N N . TYR A 1 90 ? 17.747 1.202 -29.067 1.00 45.28 90 TYR A N 1
ATOM 693 C CA . 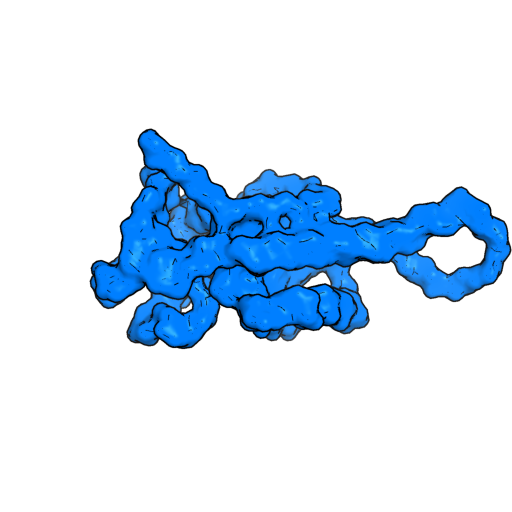TYR A 1 90 ? 17.498 0.801 -27.674 1.00 45.28 90 TYR A CA 1
ATOM 694 C C . TYR A 1 90 ? 17.134 2.027 -26.836 1.00 45.28 90 TYR A C 1
ATOM 696 O O . TYR A 1 90 ? 17.995 2.801 -26.427 1.00 45.28 90 TYR A O 1
ATOM 704 N N . GLN A 1 91 ? 15.835 2.203 -26.589 1.00 45.28 91 GLN A N 1
ATOM 705 C CA . GLN A 1 91 ? 15.323 3.215 -25.671 1.00 45.28 91 GLN A CA 1
ATOM 706 C C . GLN A 1 91 ? 15.858 2.916 -24.263 1.00 45.28 91 GLN A C 1
ATOM 708 O O . GLN A 1 91 ? 15.496 1.919 -23.630 1.00 45.28 91 GLN A O 1
ATOM 713 N N . THR A 1 92 ? 16.794 3.744 -23.806 1.00 46.44 92 THR A N 1
ATOM 714 C CA . THR A 1 92 ? 17.337 3.702 -22.452 1.00 46.44 92 THR A CA 1
ATOM 715 C C . THR A 1 92 ? 16.330 4.364 -21.520 1.00 46.44 92 THR A C 1
ATOM 717 O O . THR A 1 92 ? 15.873 5.479 -21.760 1.00 46.44 92 THR A O 1
ATOM 720 N N . TYR A 1 93 ? 15.940 3.657 -20.463 1.00 53.81 93 TYR A N 1
ATOM 721 C CA . TYR A 1 93 ? 14.976 4.168 -19.497 1.00 53.81 93 TYR A CA 1
ATOM 722 C C . TYR A 1 93 ? 15.693 4.501 -18.192 1.00 53.81 93 TYR A C 1
ATOM 724 O O . TYR A 1 93 ? 16.469 3.673 -17.711 1.00 53.81 93 TYR A O 1
ATOM 732 N N . PRO A 1 94 ? 15.460 5.686 -17.600 1.00 61.47 94 PRO A N 1
ATOM 733 C CA . PRO A 1 94 ? 16.025 6.002 -16.298 1.00 61.47 94 PRO A CA 1
ATOM 734 C C . PRO A 1 94 ? 15.567 4.964 -15.258 1.00 61.47 94 PRO A C 1
ATOM 736 O O . PRO A 1 94 ? 14.468 4.412 -15.386 1.00 61.47 94 PRO A O 1
ATOM 739 N N . PRO A 1 95 ? 16.389 4.686 -14.228 1.00 72.75 95 PRO A N 1
ATOM 740 C CA . PRO A 1 95 ? 16.003 3.780 -13.155 1.00 72.75 95 PRO A CA 1
ATOM 741 C C . PRO A 1 95 ? 14.694 4.249 -12.512 1.00 72.75 95 PRO A C 1
ATOM 743 O O . PRO A 1 95 ? 14.459 5.447 -12.331 1.00 72.75 95 PRO A O 1
ATOM 746 N N . ILE A 1 96 ? 13.843 3.291 -12.155 1.00 88.00 96 ILE A N 1
ATOM 747 C CA . ILE A 1 96 ? 12.586 3.566 -11.469 1.00 88.00 96 ILE A CA 1
ATOM 748 C C . ILE A 1 96 ? 12.909 4.105 -10.074 1.00 88.00 96 ILE A C 1
ATOM 750 O O . ILE A 1 96 ? 13.625 3.475 -9.291 1.00 88.00 96 ILE A O 1
ATOM 754 N N . ARG A 1 97 ? 12.335 5.262 -9.740 1.00 91.50 97 ARG A N 1
ATOM 755 C CA . ARG A 1 97 ? 12.394 5.836 -8.395 1.00 91.50 97 ARG A CA 1
ATOM 756 C C . ARG A 1 97 ? 11.343 5.165 -7.514 1.00 91.50 97 ARG A C 1
ATOM 758 O O . ARG A 1 97 ? 10.147 5.279 -7.785 1.00 91.50 97 ARG A O 1
ATOM 765 N N . LEU A 1 98 ? 11.786 4.458 -6.476 1.00 94.31 98 LEU A N 1
ATOM 766 C CA . LEU A 1 98 ? 10.899 3.808 -5.511 1.00 94.31 98 LEU A CA 1
ATOM 767 C C . LEU A 1 98 ? 10.678 4.732 -4.312 1.00 94.31 98 LEU A C 1
ATOM 769 O O . LEU A 1 98 ? 11.634 5.172 -3.685 1.00 94.31 98 LEU A O 1
ATOM 773 N N . PHE A 1 99 ? 9.426 5.004 -3.973 1.00 96.44 99 PHE A N 1
ATOM 774 C CA . PHE A 1 99 ? 9.029 5.784 -2.806 1.00 96.44 99 PHE A CA 1
ATOM 775 C C . PHE A 1 99 ? 8.272 4.859 -1.856 1.00 96.44 99 PHE A C 1
ATOM 777 O O . PHE A 1 99 ? 7.080 4.622 -2.029 1.00 96.44 99 PHE A O 1
ATOM 784 N N . SER A 1 100 ? 8.991 4.277 -0.899 1.00 96.56 100 SER A N 1
ATOM 785 C CA . SER A 1 100 ? 8.444 3.315 0.061 1.00 96.56 100 SER A CA 1
ATOM 786 C C . SER A 1 100 ? 7.927 4.019 1.312 1.00 96.56 100 SER A C 1
ATOM 788 O O . SER A 1 100 ? 8.623 4.861 1.877 1.00 96.56 100 SER A O 1
ATOM 790 N N . ILE A 1 101 ? 6.739 3.634 1.774 1.00 96.25 101 ILE A N 1
ATOM 791 C CA . ILE A 1 101 ? 6.174 4.063 3.055 1.00 96.25 101 ILE A CA 1
ATOM 792 C C . ILE A 1 101 ? 5.502 2.884 3.767 1.00 96.25 101 ILE A C 1
ATOM 794 O O . ILE A 1 101 ? 4.910 2.009 3.128 1.00 96.25 101 ILE A O 1
ATOM 798 N N . THR A 1 102 ? 5.583 2.856 5.097 1.00 94.00 102 THR A N 1
ATOM 799 C CA . THR A 1 102 ? 4.836 1.886 5.904 1.00 94.00 102 THR A CA 1
ATOM 800 C C . THR A 1 102 ? 3.355 2.272 5.958 1.00 94.00 102 THR A C 1
ATOM 802 O O . THR A 1 102 ? 2.989 3.448 5.907 1.00 94.00 102 THR A O 1
ATOM 805 N N . LYS A 1 103 ? 2.467 1.290 6.114 1.00 91.81 103 LYS A N 1
ATOM 806 C CA . LYS A 1 103 ? 1.044 1.521 6.379 1.00 91.81 103 LYS A CA 1
ATOM 807 C C . LYS A 1 103 ? 0.825 2.350 7.626 1.00 91.81 103 LYS A C 1
ATOM 809 O O . LYS A 1 103 ? -0.058 3.194 7.627 1.00 91.81 103 LYS A O 1
ATOM 814 N N . LEU A 1 104 ? 1.607 2.125 8.679 1.00 92.06 104 LEU A N 1
ATOM 815 C CA . LEU A 1 104 ? 1.423 2.848 9.934 1.00 92.06 104 LEU A CA 1
ATOM 816 C C . LEU A 1 104 ? 1.740 4.332 9.765 1.00 92.06 104 LEU A C 1
ATOM 818 O O . LEU A 1 104 ? 0.954 5.172 10.203 1.00 92.06 104 LEU A O 1
ATOM 822 N N . ASP A 1 105 ? 2.834 4.659 9.076 1.00 94.44 105 ASP A N 1
ATOM 823 C CA . ASP A 1 105 ? 3.195 6.047 8.783 1.00 94.44 105 ASP A CA 1
ATOM 824 C C . ASP A 1 105 ? 2.170 6.692 7.854 1.00 94.44 105 ASP A C 1
ATOM 826 O O . ASP A 1 105 ? 1.710 7.809 8.105 1.00 94.44 105 ASP A O 1
ATOM 830 N N . PHE A 1 106 ? 1.741 5.958 6.826 1.00 96.44 106 PHE A N 1
ATOM 831 C CA . PHE A 1 106 ? 0.729 6.432 5.894 1.00 96.44 106 PHE A CA 1
ATOM 832 C C . PHE A 1 106 ? -0.615 6.685 6.592 1.00 96.44 106 PHE A C 1
ATOM 834 O O . PHE A 1 106 ? -1.197 7.757 6.456 1.00 96.44 106 PHE A O 1
ATOM 841 N N . TYR A 1 107 ? -1.093 5.762 7.426 1.00 95.50 107 TYR A N 1
ATOM 842 C CA . TYR A 1 107 ? -2.348 5.922 8.166 1.00 95.50 107 TYR A CA 1
ATOM 843 C C . TYR A 1 107 ? -2.248 6.974 9.266 1.00 95.50 107 TYR A C 1
ATOM 845 O O . TYR A 1 107 ? -3.210 7.710 9.485 1.00 95.50 107 TYR A O 1
ATOM 853 N N . THR A 1 108 ? -1.083 7.126 9.900 1.00 95.69 108 THR A N 1
ATOM 854 C CA . THR A 1 108 ? -0.812 8.249 10.809 1.00 95.69 108 THR A CA 1
ATOM 855 C C . THR A 1 108 ? -0.945 9.579 10.080 1.00 95.69 108 THR A C 1
ATOM 857 O O . THR A 1 108 ? -1.565 10.507 10.603 1.00 95.69 108 THR A O 1
ATOM 860 N N . TYR A 1 109 ? -0.383 9.686 8.873 1.00 97.44 109 TYR A N 1
ATOM 861 C CA . TYR A 1 109 ? -0.524 10.872 8.037 1.00 97.44 109 TYR A CA 1
ATOM 862 C C . TYR A 1 109 ? -2.004 11.153 7.728 1.00 97.44 109 TYR A C 1
ATOM 864 O O . TYR A 1 109 ? -2.480 12.260 7.980 1.00 97.44 109 TYR A O 1
ATOM 872 N N . LEU A 1 110 ? -2.762 10.149 7.279 1.00 97.25 110 LEU A N 1
ATOM 873 C CA . LEU A 1 110 ? -4.181 10.319 6.944 1.00 97.25 110 LEU A CA 1
ATOM 874 C C . LEU A 1 110 ? -5.049 10.668 8.168 1.00 97.25 110 LEU A C 1
ATOM 876 O O . LEU A 1 110 ? -5.993 11.452 8.053 1.00 97.25 110 LEU A O 1
ATOM 880 N N . PHE A 1 111 ? -4.727 10.131 9.350 1.00 96.62 111 PHE A N 1
ATOM 881 C CA . PHE A 1 111 ? -5.351 10.522 10.619 1.00 96.62 111 PHE A CA 1
ATOM 882 C C . PHE A 1 111 ? -5.069 11.992 10.949 1.00 96.62 111 PHE A C 1
ATOM 884 O O . PHE A 1 111 ? -6.000 12.751 11.213 1.00 96.62 111 PHE A O 1
ATOM 891 N N . LYS A 1 112 ? -3.805 12.428 10.868 1.00 97.00 112 LYS A N 1
ATOM 892 C CA . LYS A 1 112 ? -3.416 13.832 11.104 1.00 97.00 112 LYS A CA 1
ATOM 893 C C . LYS A 1 112 ? -4.096 14.805 10.138 1.00 97.00 112 LYS A C 1
ATOM 895 O O . LYS A 1 112 ? -4.296 15.963 10.484 1.00 97.00 112 LYS A O 1
ATOM 900 N N . LYS A 1 113 ? -4.453 14.341 8.939 1.00 97.19 113 LYS A N 1
ATOM 901 C CA . LYS A 1 113 ? -5.193 15.106 7.925 1.00 97.19 113 LYS A CA 1
ATOM 902 C C . LYS A 1 113 ? -6.717 15.019 8.072 1.00 97.19 113 LYS A C 1
ATOM 904 O O . LYS A 1 113 ? -7.434 15.615 7.277 1.00 97.19 113 LYS A O 1
ATOM 909 N N . GLY A 1 114 ? -7.224 14.306 9.079 1.00 95.56 114 GLY A N 1
ATOM 910 C CA . GLY A 1 114 ? -8.654 14.221 9.385 1.00 95.56 114 GLY A CA 1
ATOM 911 C C . GLY A 1 114 ? -9.466 13.296 8.468 1.00 95.56 114 GLY A C 1
ATOM 912 O O . GLY A 1 114 ? -10.701 13.310 8.537 1.00 95.56 114 GLY A O 1
ATOM 913 N N . LEU A 1 115 ? -8.806 12.490 7.625 1.00 95.69 115 LEU A N 1
ATOM 914 C CA . LEU A 1 115 ? -9.474 11.494 6.780 1.00 95.69 115 LEU A CA 1
ATOM 915 C C . LEU A 1 115 ? -9.822 10.234 7.582 1.00 95.69 115 LEU A C 1
ATOM 917 O O . LEU A 1 115 ? -10.950 9.735 7.528 1.00 95.69 115 LEU A O 1
ATOM 921 N N . LEU A 1 116 ? -8.851 9.712 8.335 1.00 95.44 116 LEU A N 1
ATOM 922 C CA . LEU A 1 116 ? -9.031 8.514 9.151 1.00 95.44 116 LEU A CA 1
ATOM 923 C C . LEU A 1 116 ? -9.385 8.864 10.596 1.00 95.44 116 LEU A C 1
ATOM 925 O O . LEU A 1 116 ? -9.012 9.905 11.129 1.00 95.44 116 LEU A O 1
ATOM 929 N N . SER A 1 117 ? -10.101 7.950 11.241 1.00 94.06 117 SER A N 1
ATOM 930 C CA . SER A 1 117 ? -10.229 7.912 12.695 1.00 94.06 117 SER A CA 1
ATOM 931 C C . SER A 1 117 ? -8.874 7.597 13.323 1.00 94.06 117 SER A C 1
ATOM 933 O O . SER A 1 117 ? -8.015 6.993 12.683 1.00 94.06 117 SER A O 1
ATOM 935 N N . SER A 1 118 ? -8.694 7.939 14.601 1.00 94.12 118 SER A N 1
ATOM 936 C CA . SER A 1 118 ? -7.458 7.592 15.314 1.00 94.12 118 SER A CA 1
ATOM 937 C C . SER A 1 118 ? -7.238 6.088 15.401 1.00 94.12 118 SER A C 1
ATOM 939 O O . SER A 1 118 ? -6.098 5.653 15.454 1.00 94.12 118 SER A O 1
ATOM 941 N N . LYS A 1 119 ? -8.311 5.292 15.415 1.00 93.75 119 LYS A N 1
ATOM 942 C CA . LYS A 1 119 ? -8.232 3.838 15.501 1.00 93.75 119 LYS A CA 1
ATOM 943 C C . LYS A 1 119 ? -8.666 3.163 14.210 1.00 93.75 119 LYS A C 1
ATOM 945 O O . LYS A 1 119 ? -9.618 3.615 13.564 1.00 93.75 119 LYS A O 1
ATOM 950 N N . GLY A 1 120 ? -8.008 2.057 13.889 1.00 92.25 120 GLY A N 1
ATOM 951 C CA . GLY A 1 120 ? -8.353 1.214 12.755 1.00 92.25 120 GLY A CA 1
ATOM 952 C C . GLY A 1 120 ? -7.809 -0.197 12.873 1.00 92.25 120 GLY A C 1
ATOM 953 O O . GLY A 1 120 ? -6.986 -0.501 13.732 1.00 92.25 120 GLY A O 1
ATOM 954 N N . VAL A 1 121 ? -8.318 -1.060 12.013 1.00 90.44 121 VAL A N 1
ATOM 955 C CA . VAL A 1 121 ? -8.044 -2.488 11.987 1.00 90.44 121 VAL A CA 1
ATOM 956 C C . VAL A 1 121 ? -7.175 -2.752 10.772 1.00 90.44 121 VAL A C 1
ATOM 958 O O . VAL A 1 121 ? -7.567 -2.470 9.639 1.00 90.44 121 VAL A O 1
ATOM 961 N N . ILE A 1 122 ? -5.971 -3.247 11.033 1.00 89.69 122 ILE A N 1
ATOM 962 C CA . ILE A 1 122 ? -4.910 -3.383 10.044 1.00 89.69 122 ILE A CA 1
ATOM 963 C C . ILE A 1 122 ? -4.647 -4.859 9.784 1.00 89.69 122 ILE A C 1
ATOM 965 O O . ILE A 1 122 ? -4.376 -5.630 10.713 1.00 89.69 122 ILE A O 1
ATOM 969 N N . TYR A 1 123 ? -4.670 -5.237 8.508 1.00 87.62 123 TYR A N 1
ATOM 970 C CA . TYR A 1 123 ? -4.227 -6.550 8.069 1.00 87.62 123 TYR A CA 1
ATOM 971 C C . TYR A 1 123 ? -2.718 -6.710 8.277 1.00 87.62 123 TYR A C 1
ATOM 973 O O . TYR A 1 123 ? -1.927 -5.872 7.848 1.00 87.62 123 TYR A O 1
ATOM 981 N N . ILE A 1 124 ? -2.294 -7.813 8.890 1.00 86.81 124 ILE A N 1
ATOM 982 C CA . ILE A 1 124 ? -0.871 -8.097 9.151 1.00 86.81 124 ILE A CA 1
ATOM 983 C C . ILE A 1 124 ? -0.423 -9.456 8.606 1.00 86.81 124 ILE A C 1
ATOM 985 O O . ILE A 1 124 ? 0.490 -10.078 9.135 1.00 86.81 124 ILE A O 1
ATOM 989 N N . GLY A 1 125 ? -1.069 -9.946 7.546 1.00 82.00 125 GLY A N 1
ATOM 990 C CA . GLY A 1 125 ? -0.661 -11.197 6.898 1.00 82.00 125 GLY A CA 1
ATOM 991 C C . GLY A 1 125 ? -1.411 -12.453 7.336 1.00 82.00 125 GLY A C 1
ATOM 992 O O . GLY A 1 125 ? -1.148 -13.532 6.791 1.00 82.00 125 GLY A O 1
ATOM 993 N N . GLN A 1 126 ? -2.346 -12.317 8.276 1.00 76.19 126 GLN A N 1
ATOM 994 C CA . GLN A 1 126 ? -3.204 -13.388 8.774 1.00 76.19 126 GLN A CA 1
ATOM 995 C C . GLN A 1 126 ? -4.677 -13.008 8.589 1.00 76.19 126 GLN A C 1
ATOM 997 O O . GLN A 1 126 ? -5.038 -11.841 8.717 1.00 76.19 126 GLN A O 1
ATOM 1002 N N . LYS A 1 127 ? -5.500 -14.002 8.230 1.00 71.81 127 LYS A N 1
ATOM 1003 C CA . LYS A 1 127 ? -6.914 -13.831 7.867 1.00 71.81 127 LYS A CA 1
ATOM 1004 C C . LYS A 1 127 ? -7.749 -13.342 9.058 1.00 71.81 127 LYS A C 1
ATOM 1006 O O . LYS A 1 127 ? -8.343 -12.274 8.980 1.00 71.81 127 LYS A O 1
ATOM 1011 N N . ASP A 1 128 ? -7.701 -14.067 10.172 1.00 71.94 128 ASP A N 1
ATOM 1012 C CA . ASP A 1 128 ? -8.547 -13.775 11.343 1.00 71.94 128 ASP A CA 1
ATOM 1013 C C . ASP A 1 128 ? -7.817 -13.003 12.453 1.00 71.94 128 ASP A C 1
ATOM 1015 O O . ASP A 1 128 ? -8.444 -12.449 13.356 1.00 71.94 128 ASP A O 1
ATOM 1019 N N . ASN A 1 129 ? -6.485 -12.937 12.366 1.00 76.56 129 ASN A N 1
ATOM 1020 C CA . ASN A 1 129 ? -5.629 -12.221 13.305 1.00 76.56 129 ASN A CA 1
ATOM 1021 C C . ASN A 1 129 ? -5.185 -10.895 12.698 1.00 76.56 129 ASN A C 1
ATOM 1023 O O . ASN A 1 129 ? -4.377 -10.836 11.767 1.00 76.56 129 ASN A O 1
ATOM 1027 N N . VAL A 1 130 ? -5.708 -9.820 13.267 1.00 86.00 130 VAL A N 1
ATOM 1028 C CA . VAL A 1 130 ? -5.512 -8.458 12.779 1.00 86.00 130 VAL A CA 1
ATOM 1029 C C . VAL A 1 130 ? -4.998 -7.589 13.922 1.00 86.00 130 VAL A C 1
ATOM 1031 O O . VAL A 1 130 ? -5.002 -7.995 15.089 1.00 86.00 130 VAL A O 1
ATOM 1034 N N . ARG A 1 131 ? -4.500 -6.392 13.607 1.00 88.38 131 ARG A N 1
ATOM 1035 C CA . ARG A 1 131 ? -4.058 -5.440 14.634 1.00 88.38 131 ARG A CA 1
ATOM 1036 C C . ARG A 1 131 ? -5.058 -4.308 14.766 1.00 88.38 131 ARG A C 1
ATOM 1038 O O . ARG A 1 131 ? -5.383 -3.661 13.775 1.00 88.38 131 ARG A O 1
ATOM 1045 N N . LEU A 1 132 ? -5.494 -4.033 15.990 1.00 90.56 132 LEU A N 1
ATOM 1046 C CA . LEU A 1 132 ? -6.126 -2.764 16.319 1.00 90.56 132 LEU A CA 1
ATOM 1047 C C . LEU A 1 132 ? -5.021 -1.735 16.506 1.00 90.56 132 LEU A C 1
ATOM 1049 O O . LEU A 1 132 ? -4.284 -1.804 17.482 1.00 90.56 132 LEU A O 1
ATOM 1053 N N . TYR A 1 133 ? -4.907 -0.800 15.578 1.00 92.56 133 TYR A N 1
ATOM 1054 C CA . TYR A 1 133 ? -3.945 0.288 15.618 1.00 92.56 133 TYR A CA 1
ATOM 1055 C C . TYR A 1 133 ? -4.587 1.566 16.154 1.00 92.56 133 TYR A C 1
ATOM 1057 O O . TYR A 1 133 ? -5.703 1.903 15.763 1.00 92.56 133 TYR A O 1
ATOM 1065 N N . ASP A 1 134 ? -3.876 2.290 17.017 1.00 93.19 134 ASP A N 1
ATOM 1066 C CA . ASP A 1 134 ? -4.229 3.626 17.498 1.00 93.19 134 ASP A CA 1
ATOM 1067 C C . ASP A 1 134 ? -3.157 4.629 17.046 1.00 93.19 134 ASP A C 1
ATOM 1069 O O . ASP A 1 134 ? -2.090 4.733 17.646 1.00 93.19 134 ASP A O 1
ATOM 1073 N N . ALA A 1 135 ? -3.446 5.398 15.998 1.00 92.62 135 ALA A N 1
ATOM 1074 C CA . ALA A 1 135 ? -2.575 6.423 15.427 1.00 92.62 135 ALA A CA 1
ATOM 1075 C C . ALA A 1 135 ? -2.291 7.591 16.384 1.00 92.62 135 ALA A C 1
ATOM 1077 O O . ALA A 1 135 ? -1.261 8.254 16.253 1.00 92.62 135 ALA A O 1
ATOM 1078 N N . LYS A 1 136 ? -3.183 7.861 17.351 1.00 93.00 136 LYS A N 1
ATOM 1079 C CA . LYS A 1 136 ? -2.979 8.931 18.339 1.00 93.00 136 LYS A CA 1
ATOM 1080 C C . LYS A 1 136 ? -1.957 8.501 19.386 1.00 93.00 136 LYS A C 1
ATOM 1082 O O . LYS A 1 136 ? -1.087 9.289 19.741 1.00 93.00 136 LYS A O 1
ATOM 1087 N N . LYS A 1 137 ? -2.067 7.261 19.866 1.00 91.75 137 LYS A N 1
ATOM 1088 C CA . LYS A 1 137 ? -1.156 6.688 20.871 1.00 91.75 137 LYS A CA 1
ATOM 1089 C C . LYS A 1 137 ? 0.073 6.006 20.267 1.00 91.75 137 LYS A C 1
ATOM 1091 O O . LYS A 1 137 ? 1.010 5.713 20.996 1.00 91.75 137 LYS A O 1
ATOM 1096 N N . LYS A 1 138 ? 0.065 5.759 18.954 1.00 88.62 138 LYS A N 1
ATOM 1097 C CA . LYS A 1 138 ? 1.026 4.919 18.224 1.00 88.62 138 LYS A CA 1
ATOM 1098 C C . LYS A 1 138 ? 1.146 3.505 18.804 1.00 88.62 138 LYS A C 1
ATOM 1100 O O . LYS A 1 138 ? 2.226 2.926 18.818 1.00 88.62 138 LYS A O 1
ATOM 1105 N N . THR A 1 139 ? 0.031 2.945 19.267 1.00 89.19 139 THR A N 1
ATOM 1106 C CA . THR A 1 139 ? -0.019 1.597 19.844 1.00 89.19 139 THR A CA 1
ATOM 1107 C C . THR A 1 139 ? -0.773 0.637 18.940 1.00 89.19 139 THR A 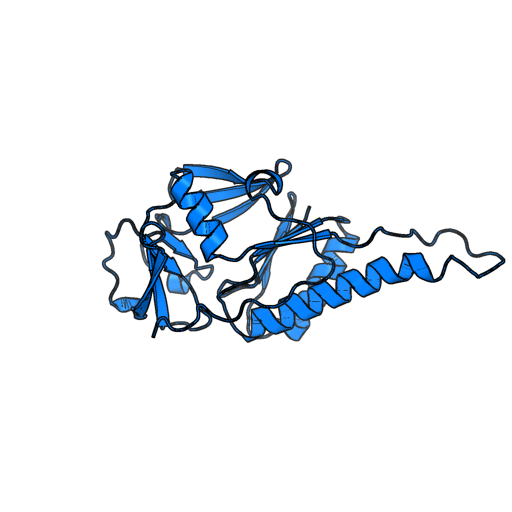C 1
ATOM 1109 O O . THR A 1 139 ? -1.540 1.043 18.064 1.00 89.19 139 THR A O 1
ATOM 1112 N N . TYR A 1 140 ? -0.553 -0.656 19.149 1.00 88.25 140 TYR A N 1
ATOM 1113 C CA . TYR A 1 140 ? -1.265 -1.714 18.451 1.00 88.25 140 TYR A CA 1
ATOM 1114 C C . TYR A 1 140 ? -1.458 -2.912 19.369 1.00 88.25 140 TYR A C 1
ATOM 1116 O O . TYR A 1 140 ? -0.581 -3.259 20.154 1.00 88.25 140 TYR A O 1
ATOM 1124 N N . SER A 1 141 ? -2.602 -3.571 19.241 1.00 88.56 141 SER A N 1
ATOM 1125 C CA . SER A 1 141 ? -2.897 -4.820 19.939 1.00 88.56 141 SER A CA 1
ATOM 1126 C C . SER A 1 141 ? -3.414 -5.857 18.955 1.00 88.56 141 SER A C 1
ATOM 1128 O O . SER A 1 141 ? -4.029 -5.526 17.941 1.00 88.56 141 SER A O 1
ATOM 1130 N N . GLN A 1 142 ? -3.110 -7.126 19.216 1.00 87.88 142 GLN A N 1
ATOM 1131 C CA . GLN A 1 142 ? -3.707 -8.215 18.453 1.00 87.88 142 GLN A CA 1
ATOM 1132 C C . GLN A 1 142 ? -5.170 -8.361 18.859 1.00 87.88 142 GLN A C 1
ATOM 1134 O O . GLN A 1 142 ? -5.484 -8.379 20.047 1.00 87.88 142 GLN A O 1
ATOM 1139 N N . ILE A 1 143 ? -6.048 -8.456 17.866 1.00 86.00 143 ILE A N 1
ATOM 1140 C CA . ILE A 1 143 ? -7.469 -8.727 18.060 1.00 86.00 143 ILE A CA 1
ATOM 1141 C C . ILE A 1 143 ? -7.927 -9.774 17.043 1.00 86.00 143 ILE A C 1
ATOM 1143 O O . ILE A 1 143 ? -7.310 -9.940 15.986 1.00 86.00 143 ILE A O 1
ATOM 1147 N N . LYS A 1 144 ? -9.027 -10.457 17.357 1.00 82.62 144 LYS A N 1
ATOM 1148 C CA . LYS A 1 144 ? -9.744 -11.281 16.384 1.00 82.62 144 LYS A CA 1
ATOM 1149 C C . LYS A 1 144 ? -10.797 -10.437 15.676 1.00 82.62 144 LYS A C 1
ATOM 1151 O O . LYS A 1 144 ? -11.424 -9.582 16.304 1.00 82.62 144 LYS A O 1
ATOM 1156 N N . LEU A 1 145 ? -10.983 -10.658 14.378 1.00 78.38 145 LEU A N 1
ATOM 1157 C CA . LEU A 1 145 ? -11.889 -9.840 13.565 1.00 78.38 145 LEU A CA 1
ATOM 1158 C C . LEU A 1 145 ? -13.357 -9.899 14.044 1.00 78.38 145 LEU A C 1
ATOM 1160 O O . LEU A 1 145 ? -14.053 -8.888 14.018 1.00 78.38 145 LEU A O 1
ATOM 1164 N N . ASP A 1 146 ? -13.801 -11.052 14.542 1.00 78.62 146 ASP A N 1
ATOM 1165 C CA . ASP A 1 146 ? -15.148 -11.310 15.076 1.00 78.62 146 ASP A CA 1
ATOM 1166 C C . ASP A 1 146 ? -15.482 -10.523 16.358 1.00 78.62 146 ASP A C 1
ATOM 1168 O O . ASP A 1 146 ? -16.648 -10.273 16.654 1.00 78.62 146 ASP A O 1
ATOM 1172 N N . THR A 1 147 ? -14.468 -10.068 17.100 1.00 78.19 147 THR A N 1
ATOM 1173 C CA . THR A 1 147 ? -14.649 -9.277 18.332 1.00 78.19 147 THR A CA 1
ATOM 1174 C C . THR A 1 147 ? -14.992 -7.805 18.079 1.00 78.19 147 THR A C 1
ATOM 1176 O O . THR A 1 147 ? -15.280 -7.052 19.015 1.00 78.19 147 THR A O 1
ATOM 1179 N N . ILE A 1 148 ? -14.957 -7.358 16.822 1.00 76.38 148 ILE A N 1
ATOM 1180 C CA . ILE A 1 148 ? -15.145 -5.954 16.461 1.00 76.38 148 ILE A CA 1
ATOM 1181 C C . ILE A 1 148 ? -16.637 -5.636 16.355 1.00 76.38 148 ILE A C 1
ATOM 1183 O O . ILE A 1 148 ? -17.358 -6.181 15.522 1.00 76.38 148 ILE A O 1
ATOM 1187 N N . LYS A 1 149 ? -17.101 -4.678 17.166 1.00 71.38 149 LYS A N 1
ATOM 1188 C CA . LYS A 1 149 ? -18.480 -4.176 17.089 1.00 71.38 149 LYS A CA 1
ATOM 1189 C C . LYS A 1 149 ? -18.749 -3.504 15.738 1.00 71.38 149 LYS A C 1
ATOM 1191 O O . LYS A 1 149 ? -17.936 -2.701 15.266 1.00 71.38 149 LYS A O 1
ATOM 1196 N N . LYS A 1 150 ? -19.930 -3.780 15.171 1.00 64.12 150 LYS A N 1
ATOM 1197 C CA . LYS A 1 150 ? -20.357 -3.284 13.854 1.00 64.12 150 LYS A CA 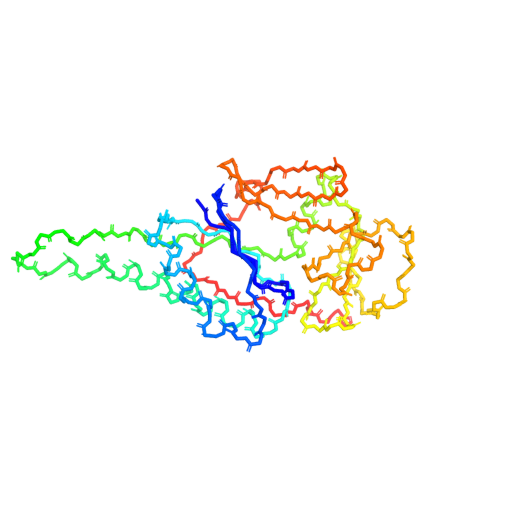1
ATOM 1198 C C . LYS A 1 150 ? -20.372 -1.744 13.764 1.00 64.12 150 LYS A C 1
ATOM 1200 O O . LYS A 1 150 ? -19.808 -1.206 12.824 1.00 64.12 150 LYS A O 1
ATOM 1205 N N . ASP A 1 151 ? -20.827 -1.033 14.798 1.00 60.00 151 ASP A N 1
ATOM 1206 C CA . ASP A 1 151 ? -20.902 0.448 14.826 1.00 60.00 151 ASP A CA 1
ATOM 1207 C C . ASP A 1 151 ? -19.621 1.177 15.264 1.00 60.00 151 ASP A C 1
ATOM 1209 O O . ASP A 1 151 ? -19.635 2.307 15.764 1.00 60.00 151 ASP A O 1
ATOM 1213 N N . SER A 1 152 ? -18.461 0.547 15.108 1.00 68.69 152 SER A N 1
ATOM 1214 C CA . SER A 1 152 ? -17.215 1.199 15.487 1.00 68.69 152 SER A CA 1
ATOM 1215 C C . SER A 1 152 ? -16.801 2.240 14.434 1.00 68.69 152 SER A C 1
ATOM 1217 O O . SER A 1 152 ? -16.794 1.984 13.232 1.00 68.69 152 SER A O 1
ATOM 1219 N N . ASN A 1 153 ? -16.394 3.442 14.863 1.00 85.00 153 ASN A N 1
ATOM 1220 C CA . ASN A 1 153 ? -15.813 4.452 13.962 1.00 85.00 153 ASN A CA 1
ATOM 1221 C C . ASN A 1 153 ? -14.390 4.067 13.494 1.00 85.00 153 ASN A C 1
ATOM 1223 O O . ASN A 1 153 ? -13.585 4.947 13.198 1.00 85.00 153 ASN A O 1
ATOM 1227 N N . LEU A 1 154 ? -14.050 2.776 13.464 1.00 89.88 154 LEU A N 1
ATOM 1228 C CA . LEU A 1 154 ? -12.755 2.255 13.035 1.00 89.88 154 LEU A CA 1
ATOM 1229 C C . LEU A 1 154 ? -12.617 2.361 11.518 1.00 89.88 154 LEU A C 1
ATOM 1231 O O . LEU A 1 154 ? -13.607 2.322 10.789 1.00 89.88 154 LEU A O 1
ATOM 1235 N N . PHE A 1 155 ? -11.395 2.540 11.028 1.00 91.44 155 PHE A N 1
ATOM 1236 C CA . PHE A 1 155 ? -11.099 2.297 9.617 1.00 91.44 155 PHE A CA 1
ATOM 1237 C C . PHE A 1 155 ? -10.658 0.847 9.419 1.00 91.44 155 PHE A C 1
ATOM 1239 O O . PHE A 1 155 ? -10.113 0.251 10.346 1.00 91.44 155 PHE A O 1
ATOM 1246 N N . PHE A 1 156 ? -10.853 0.300 8.221 1.00 89.25 156 PHE A N 1
ATOM 1247 C CA . PHE A 1 156 ? -10.434 -1.063 7.886 1.00 89.25 156 PHE A CA 1
ATOM 1248 C C . PHE A 1 156 ? -9.504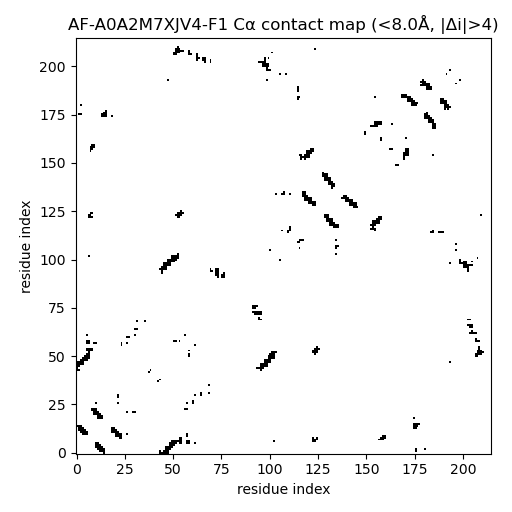 -1.071 6.667 1.00 89.25 156 PHE A C 1
ATOM 1250 O O . PHE A 1 156 ? -9.824 -0.484 5.633 1.00 89.25 156 PHE A O 1
ATOM 1257 N N . ASP A 1 157 ? -8.364 -1.745 6.802 1.00 87.88 157 ASP A N 1
ATOM 1258 C CA . ASP A 1 157 ? -7.361 -1.975 5.753 1.00 87.88 157 ASP A CA 1
ATOM 1259 C C . ASP A 1 157 ? -7.465 -3.419 5.232 1.00 87.88 157 ASP A C 1
ATOM 1261 O O . ASP A 1 157 ? -6.638 -4.282 5.529 1.00 87.88 157 ASP A O 1
ATOM 1265 N N . PHE A 1 158 ? -8.538 -3.699 4.494 1.00 81.12 158 PHE A N 1
ATOM 1266 C CA . PHE A 1 158 ? -8.748 -4.973 3.800 1.00 81.12 158 PHE A CA 1
ATOM 1267 C C . PHE A 1 158 ? -9.152 -4.704 2.353 1.00 81.12 158 PHE A C 1
ATOM 1269 O O . PHE A 1 158 ? -9.719 -3.655 2.057 1.00 81.12 158 PHE A O 1
ATOM 1276 N N . THR A 1 159 ? -8.903 -5.655 1.453 1.00 68.69 159 THR A N 1
ATOM 1277 C CA . THR A 1 159 ? -9.324 -5.564 0.045 1.00 68.69 159 THR A CA 1
ATOM 1278 C C . THR A 1 159 ? -10.399 -6.590 -0.327 1.00 68.69 159 THR A C 1
ATOM 1280 O O . THR A 1 159 ? -11.289 -6.258 -1.120 1.00 68.69 159 THR A O 1
ATOM 1283 N N . LYS A 1 160 ? -10.385 -7.808 0.246 1.00 62.22 160 LYS A N 1
ATOM 1284 C CA . LYS A 1 160 ? -11.383 -8.855 -0.057 1.00 62.22 160 LYS A CA 1
ATOM 1285 C C . LYS A 1 160 ? -12.767 -8.590 0.529 1.00 62.22 160 LYS A C 1
ATOM 1287 O O . LYS A 1 160 ? -12.892 -8.206 1.687 1.00 62.22 160 LYS A O 1
ATOM 1292 N N . GLU A 1 161 ? -13.777 -8.920 -0.282 1.00 54.81 161 GLU A N 1
ATOM 1293 C CA . GLU A 1 161 ? -15.220 -8.906 0.019 1.00 54.81 161 GLU A CA 1
ATOM 1294 C C . GLU A 1 161 ? -15.618 -9.764 1.215 1.00 54.81 161 GLU A C 1
ATOM 1296 O O . GLU A 1 161 ? -16.398 -9.310 2.044 1.00 54.81 161 GLU A O 1
ATOM 1301 N N . ASP A 1 162 ? -14.993 -10.924 1.392 1.00 53.44 162 ASP A N 1
ATOM 1302 C CA . ASP A 1 162 ? -15.299 -11.816 2.518 1.00 53.44 162 ASP A CA 1
ATOM 1303 C C . ASP A 1 162 ? -14.976 -11.190 3.889 1.00 53.44 162 ASP A C 1
ATOM 1305 O O . ASP A 1 162 ? -15.577 -11.557 4.894 1.00 53.44 162 ASP A O 1
ATOM 1309 N N . TYR A 1 163 ? -14.048 -10.224 3.942 1.00 51.41 163 TYR A N 1
ATOM 1310 C CA . TYR A 1 163 ? -13.774 -9.428 5.149 1.00 51.41 163 TYR A CA 1
ATOM 1311 C C . TYR A 1 163 ? -14.688 -8.210 5.288 1.00 51.41 163 TYR A C 1
ATOM 1313 O O . TYR A 1 163 ? -14.672 -7.550 6.327 1.00 51.41 163 TYR A O 1
ATOM 1321 N N . ARG A 1 164 ? -15.435 -7.857 4.235 1.00 52.03 164 ARG A N 1
ATOM 1322 C CA . ARG A 1 164 ? -16.195 -6.606 4.172 1.00 52.03 164 ARG A CA 1
ATOM 1323 C C . ARG A 1 164 ? -17.425 -6.617 5.061 1.00 52.03 164 ARG A C 1
ATOM 1325 O O . ARG A 1 164 ? -17.787 -5.547 5.549 1.00 52.03 164 ARG A O 1
ATOM 1332 N N . GLY A 1 165 ? -18.040 -7.780 5.292 1.00 54.88 165 GLY A N 1
ATOM 1333 C CA . GLY A 1 165 ? -19.304 -7.880 6.028 1.00 54.88 165 GLY A CA 1
ATOM 1334 C C . GLY A 1 165 ? -20.277 -6.748 5.651 1.00 54.88 165 GLY A C 1
ATOM 1335 O O . GLY A 1 165 ? -20.333 -6.315 4.503 1.00 54.88 165 GLY A O 1
ATOM 1336 N N . GLU A 1 166 ? -20.976 -6.190 6.638 1.00 54.03 166 GLU A N 1
ATOM 1337 C CA . GLU A 1 166 ? -21.819 -4.988 6.481 1.00 54.03 166 GLU A CA 1
ATOM 1338 C C . GLU A 1 166 ? -21.027 -3.659 6.602 1.00 54.03 166 GLU A C 1
ATOM 1340 O O . GLU A 1 166 ? -21.588 -2.576 6.454 1.00 54.03 166 GLU A O 1
ATOM 1345 N N . ASN A 1 167 ? -19.710 -3.705 6.852 1.00 62.25 167 ASN A N 1
ATOM 1346 C CA . ASN A 1 167 ? -18.881 -2.548 7.237 1.00 62.25 167 ASN A CA 1
ATOM 1347 C C . ASN A 1 167 ? -18.069 -1.924 6.089 1.00 62.25 167 ASN A C 1
ATOM 1349 O O . ASN A 1 167 ? -17.099 -1.195 6.328 1.00 62.25 167 ASN A O 1
ATOM 1353 N N . THR A 1 168 ? -18.486 -2.153 4.844 1.00 68.06 168 THR A N 1
ATOM 1354 C CA . THR A 1 168 ? -17.842 -1.644 3.616 1.00 68.06 168 THR A CA 1
ATOM 1355 C C . THR A 1 168 ? -17.543 -0.143 3.665 1.00 68.06 168 THR A C 1
ATOM 1357 O O . THR A 1 168 ? -16.488 0.301 3.220 1.00 68.06 168 THR A O 1
ATOM 1360 N N . SER A 1 169 ? -18.430 0.649 4.273 1.00 74.44 169 SER A N 1
ATOM 1361 C CA . SER A 1 169 ? -18.292 2.109 4.354 1.00 74.44 169 SER A CA 1
ATOM 1362 C C . SER A 1 169 ? -17.070 2.582 5.154 1.00 74.44 169 SER A C 1
ATOM 1364 O O . SER A 1 169 ? -16.572 3.686 4.928 1.00 74.44 169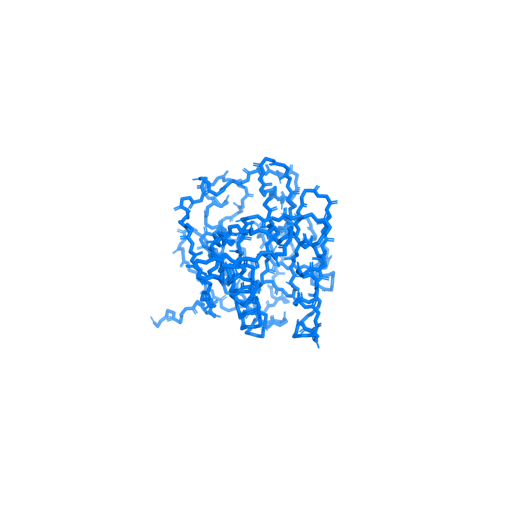 SER A O 1
ATOM 1366 N N . ASN A 1 170 ? -16.564 1.770 6.085 1.00 85.31 170 ASN A N 1
ATOM 1367 C CA . ASN A 1 170 ? -15.425 2.111 6.936 1.00 85.31 170 ASN A CA 1
ATOM 1368 C C . ASN A 1 170 ? -14.065 1.732 6.321 1.00 85.31 170 ASN A C 1
ATOM 1370 O O . ASN A 1 170 ? -13.026 2.061 6.906 1.00 85.31 170 ASN A O 1
ATOM 1374 N N . MET A 1 171 ? -14.058 1.060 5.171 1.00 87.62 171 MET A N 1
ATOM 1375 C CA . MET A 1 171 ? -12.838 0.639 4.492 1.00 87.62 171 MET A CA 1
ATOM 1376 C C . MET A 1 171 ? -12.098 1.809 3.858 1.00 87.62 171 MET A C 1
ATOM 1378 O O . MET A 1 171 ? -12.691 2.823 3.484 1.00 87.62 171 MET A O 1
ATOM 1382 N N . ILE A 1 172 ? -10.786 1.639 3.739 1.00 91.81 172 ILE A N 1
ATOM 1383 C CA . ILE A 1 172 ? -9.932 2.540 2.980 1.00 91.81 172 ILE A CA 1
ATOM 1384 C C . ILE A 1 172 ? -9.816 1.996 1.558 1.00 91.81 172 ILE A C 1
ATOM 1386 O O . ILE A 1 172 ? -9.416 0.848 1.372 1.00 91.81 172 ILE A O 1
ATOM 1390 N N . SER A 1 173 ? -10.126 2.823 0.563 1.00 92.12 173 SER A N 1
ATOM 1391 C CA . SER A 1 173 ? -9.798 2.546 -0.834 1.00 92.12 173 SER A CA 1
ATOM 1392 C C . SER A 1 173 ? -8.699 3.476 -1.334 1.00 92.12 173 SER A C 1
ATOM 1394 O O . SER A 1 173 ? -8.536 4.608 -0.866 1.00 92.12 173 SER A O 1
ATOM 1396 N N . PHE A 1 174 ? -7.932 2.971 -2.293 1.00 94.44 174 PHE A N 1
ATOM 1397 C CA . PHE A 1 174 ? -6.847 3.687 -2.945 1.00 94.44 174 PHE A CA 1
ATOM 1398 C C . PHE A 1 174 ? -7.112 3.700 -4.438 1.00 94.44 174 PHE A C 1
ATOM 1400 O O . PHE A 1 174 ? -7.328 2.638 -5.007 1.00 94.44 174 PHE A O 1
ATOM 1407 N N . HIS A 1 175 ? -7.039 4.863 -5.069 1.00 94.69 175 HIS A N 1
ATOM 1408 C CA . HIS A 1 175 ? -7.167 4.997 -6.513 1.00 94.69 175 HIS A CA 1
ATOM 1409 C C . HIS A 1 175 ? -6.093 5.947 -7.016 1.00 94.69 175 HIS A C 1
ATOM 1411 O O . HIS A 1 175 ? -6.001 7.092 -6.580 1.00 94.69 175 HIS A O 1
ATOM 1417 N N . MET A 1 176 ? -5.255 5.493 -7.942 1.00 95.44 176 MET A N 1
ATOM 1418 C CA . MET A 1 176 ? -4.281 6.397 -8.538 1.00 95.44 176 MET A CA 1
ATOM 1419 C C . MET A 1 176 ? -4.996 7.338 -9.516 1.00 95.44 176 MET A C 1
ATOM 1421 O O . MET A 1 176 ? -5.753 6.896 -10.376 1.00 95.44 176 MET A O 1
ATOM 1425 N N . LYS A 1 177 ? -4.761 8.643 -9.380 1.00 94.62 177 LYS A N 1
ATOM 1426 C CA . LYS A 1 177 ? -5.237 9.702 -10.280 1.00 94.62 177 LYS A CA 1
ATOM 1427 C C . LYS A 1 177 ? -4.035 10.451 -10.851 1.00 94.62 177 LYS A C 1
ATOM 1429 O O . LYS A 1 177 ? -2.914 10.301 -10.371 1.00 94.62 177 LYS A O 1
ATOM 1434 N N . GLU A 1 178 ? -4.256 11.306 -11.846 1.00 90.00 178 GLU A N 1
ATOM 1435 C CA . GLU A 1 178 ? -3.176 12.106 -12.450 1.00 90.00 178 GLU A CA 1
ATOM 1436 C C . GLU A 1 178 ? -2.426 12.969 -11.425 1.00 90.00 178 GLU A C 1
ATOM 1438 O O . GLU A 1 178 ? -1.206 13.095 -11.487 1.00 90.00 178 GLU A O 1
ATOM 1443 N N . LYS A 1 179 ? -3.156 13.527 -10.451 1.00 92.00 179 LYS A N 1
ATOM 1444 C CA . LYS A 1 179 ? -2.609 14.429 -9.426 1.00 92.00 179 LYS A CA 1
ATOM 1445 C C . LYS A 1 179 ? -1.956 13.708 -8.239 1.00 92.00 179 LYS A C 1
ATOM 1447 O O . LYS A 1 179 ? -1.316 14.371 -7.430 1.00 92.00 179 LYS A O 1
ATOM 1452 N N . GLY A 1 180 ? -2.119 12.391 -8.102 1.00 95.38 180 GLY A N 1
ATOM 1453 C CA . GLY A 1 180 ? -1.599 11.624 -6.969 1.00 95.38 180 GLY A CA 1
ATOM 1454 C C . GLY A 1 180 ? -2.488 10.447 -6.577 1.00 95.38 180 GLY A C 1
ATOM 1455 O O . GLY A 1 180 ? -3.406 10.068 -7.303 1.00 95.38 180 GLY A O 1
ATOM 1456 N N . LEU A 1 181 ? -2.215 9.876 -5.406 1.00 97.44 181 LEU A N 1
ATOM 1457 C CA . LEU A 1 181 ? -2.998 8.777 -4.857 1.00 97.44 181 LEU A CA 1
ATOM 1458 C C . LEU A 1 181 ? -4.244 9.334 -4.172 1.00 97.44 181 LEU A C 1
ATOM 1460 O O . LEU A 1 181 ? -4.149 9.955 -3.115 1.00 97.44 181 LEU A O 1
ATOM 1464 N N . GLU A 1 182 ? -5.411 9.113 -4.758 1.00 97.50 182 GLU A N 1
ATOM 1465 C CA . GLU A 1 182 ? -6.669 9.358 -4.073 1.00 97.50 182 GLU A CA 1
ATOM 1466 C C . GLU A 1 182 ? -6.889 8.273 -3.017 1.00 97.50 182 GLU A C 1
ATOM 1468 O O . GLU A 1 182 ? -6.850 7.077 -3.308 1.00 97.50 182 GLU A O 1
ATOM 1473 N N . VAL A 1 183 ? -7.123 8.704 -1.783 1.00 96.62 183 VAL A N 1
ATOM 1474 C CA . VAL A 1 183 ? -7.499 7.843 -0.668 1.00 96.62 183 VAL A CA 1
ATOM 1475 C C . VAL A 1 183 ? -8.912 8.201 -0.253 1.00 96.62 183 VAL A C 1
ATOM 1477 O O . VAL A 1 183 ? -9.191 9.369 0.028 1.00 96.62 183 VAL A O 1
ATOM 1480 N N . GLN A 1 184 ? -9.796 7.211 -0.192 1.00 94.00 184 GLN A N 1
ATOM 1481 C CA . GLN A 1 184 ? -11.186 7.421 0.197 1.00 94.00 184 GLN A CA 1
ATOM 1482 C C . GLN A 1 184 ? -11.560 6.569 1.405 1.00 94.00 184 GLN A C 1
ATOM 1484 O O . GLN A 1 184 ? -11.061 5.462 1.602 1.00 94.00 184 GLN A O 1
ATOM 1489 N N . ARG A 1 185 ? -12.457 7.118 2.225 1.00 91.44 185 ARG A N 1
ATOM 1490 C CA . ARG A 1 185 ? -13.137 6.414 3.312 1.00 91.44 185 ARG A CA 1
ATOM 1491 C C . ARG A 1 185 ? -14.483 7.083 3.558 1.00 91.44 185 ARG A C 1
ATOM 1493 O O . ARG A 1 185 ? -14.549 8.300 3.756 1.00 91.44 185 ARG A O 1
ATOM 1500 N N . LYS A 1 186 ? -15.561 6.297 3.632 1.00 87.94 186 LYS A N 1
ATOM 1501 C CA . LYS A 1 186 ? -16.938 6.823 3.674 1.00 87.94 186 LYS A CA 1
ATOM 1502 C C . LYS A 1 186 ? -17.148 7.819 2.518 1.00 87.94 186 LYS A C 1
ATOM 1504 O O . LYS A 1 186 ? -16.763 7.553 1.390 1.00 87.94 186 LYS A O 1
ATOM 1509 N N . LYS A 1 187 ? -17.727 8.987 2.809 1.00 88.69 187 LYS A N 1
ATOM 1510 C CA . LYS A 1 187 ? -17.954 10.086 1.857 1.00 88.69 187 LYS A CA 1
ATOM 1511 C C . LYS A 1 187 ? -16.788 11.084 1.782 1.00 88.69 187 LYS A C 1
ATOM 1513 O O . LYS A 1 187 ? -16.956 12.163 1.227 1.00 88.69 187 LYS A O 1
ATOM 1518 N N . LYS A 1 188 ? -15.641 10.782 2.402 1.00 93.62 188 LYS A N 1
ATOM 1519 C CA . LYS A 1 188 ? -14.463 11.656 2.396 1.00 93.62 188 LYS A CA 1
ATOM 1520 C C . LYS A 1 188 ? -13.395 11.081 1.476 1.00 93.62 188 LYS A C 1
ATOM 1522 O O . LYS A 1 188 ? -13.122 9.882 1.516 1.00 93.62 188 LYS A O 1
ATOM 1527 N N . SER A 1 189 ? -12.751 11.952 0.714 1.00 96.12 189 SER A N 1
ATOM 1528 C CA . SER A 1 189 ? -11.582 11.621 -0.091 1.00 96.12 189 SER A CA 1
ATOM 1529 C C . SER A 1 189 ? -10.494 12.673 0.084 1.00 96.12 189 SER A C 1
ATOM 1531 O O . SER A 1 189 ? -10.759 13.812 0.472 1.00 96.12 189 SER A O 1
ATOM 1533 N N . MET A 1 190 ? -9.252 12.281 -0.179 1.00 97.25 190 MET A N 1
ATOM 1534 C CA . MET A 1 190 ? -8.132 13.207 -0.300 1.00 97.25 190 MET A CA 1
ATOM 1535 C C . MET A 1 190 ? -7.134 12.698 -1.332 1.00 97.25 190 MET A C 1
ATOM 1537 O O . MET A 1 190 ? -6.938 11.493 -1.462 1.00 97.25 190 MET A O 1
ATOM 1541 N N . ILE A 1 191 ? -6.467 13.613 -2.029 1.00 97.75 191 ILE A N 1
ATOM 1542 C CA . ILE A 1 191 ? -5.338 13.277 -2.897 1.00 97.75 191 ILE A CA 1
ATOM 1543 C C . ILE A 1 191 ? -4.057 13.431 -2.084 1.00 97.75 191 ILE A C 1
ATOM 1545 O O . ILE A 1 191 ? -3.840 14.468 -1.459 1.00 97.75 191 ILE A O 1
ATOM 1549 N N . VAL A 1 192 ? -3.221 12.397 -2.098 1.00 97.44 192 VAL A N 1
ATOM 1550 C CA . VAL A 1 192 ? -1.919 12.366 -1.435 1.00 97.44 192 VAL A CA 1
ATOM 1551 C C . VAL A 1 192 ? -0.819 12.290 -2.482 1.00 97.44 192 VAL A C 1
ATOM 1553 O O . VAL A 1 192 ? -0.829 11.426 -3.363 1.00 97.44 192 VAL A O 1
ATOM 1556 N N . THR A 1 193 ? 0.156 13.185 -2.373 1.00 96.62 193 THR A N 1
ATOM 1557 C CA . THR A 1 193 ? 1.340 13.205 -3.231 1.00 96.62 193 THR A CA 1
ATOM 1558 C C . THR A 1 193 ? 2.575 12.708 -2.484 1.00 96.62 193 THR A C 1
ATOM 1560 O O . THR A 1 193 ? 2.635 12.711 -1.255 1.00 96.62 193 THR A O 1
ATOM 1563 N N . ILE A 1 194 ? 3.616 12.331 -3.229 1.00 95.25 194 ILE A N 1
ATOM 1564 C CA . ILE A 1 194 ? 4.931 11.997 -2.654 1.00 95.25 194 ILE A CA 1
ATOM 1565 C C . ILE A 1 194 ? 5.474 13.161 -1.809 1.00 95.25 194 ILE A C 1
ATOM 1567 O O . ILE A 1 194 ? 6.055 12.936 -0.747 1.00 95.25 194 ILE A O 1
ATOM 1571 N N . LYS A 1 195 ? 5.253 14.406 -2.258 1.00 95.31 195 LYS A N 1
ATOM 1572 C CA . LYS A 1 195 ? 5.689 15.615 -1.550 1.00 95.31 195 LYS A CA 1
ATOM 1573 C C . LYS A 1 195 ? 5.014 15.734 -0.185 1.00 95.31 195 LYS A C 1
ATOM 1575 O O . LYS A 1 195 ? 5.688 16.059 0.786 1.00 95.31 195 LYS A O 1
ATOM 1580 N N . ASP A 1 196 ? 3.721 15.423 -0.102 1.00 96.06 196 ASP A N 1
ATOM 1581 C CA . ASP A 1 196 ? 2.979 15.472 1.161 1.00 96.06 196 ASP A CA 1
ATOM 1582 C C . ASP A 1 196 ? 3.496 14.464 2.191 1.00 96.06 196 ASP A C 1
ATOM 1584 O O . ASP A 1 196 ? 3.439 14.722 3.393 1.00 96.06 196 ASP A O 1
ATOM 1588 N N . LEU A 1 197 ? 3.990 13.319 1.715 1.00 95.69 197 LEU A N 1
ATOM 1589 C CA . LEU A 1 197 ? 4.516 12.245 2.552 1.00 95.69 197 LEU A CA 1
ATOM 1590 C C . LEU A 1 197 ? 5.953 12.496 3.024 1.00 95.69 197 LEU A C 1
ATOM 1592 O O . LEU A 1 197 ? 6.405 11.828 3.949 1.00 95.69 197 LEU A O 1
ATOM 1596 N N . GLY A 1 198 ? 6.686 13.425 2.401 1.00 94.56 198 GLY A N 1
ATOM 1597 C CA . GLY A 1 198 ? 8.075 13.727 2.763 1.00 94.56 198 GLY A CA 1
ATOM 1598 C C . GLY A 1 198 ? 9.046 12.552 2.572 1.00 94.56 198 GLY A C 1
ATOM 1599 O O . GLY A 1 198 ? 10.136 12.551 3.144 1.00 94.56 198 GLY A O 1
ATOM 1600 N N . ILE A 1 199 ? 8.662 11.543 1.785 1.00 94.06 199 ILE A N 1
ATOM 1601 C CA . ILE A 1 199 ? 9.458 10.334 1.552 1.00 94.06 199 ILE A CA 1
ATOM 1602 C C . ILE A 1 199 ? 10.482 10.552 0.436 1.00 94.06 199 ILE A C 1
ATOM 1604 O O . ILE A 1 199 ? 10.206 11.178 -0.588 1.00 94.06 199 ILE A O 1
ATOM 1608 N N . LYS A 1 200 ? 11.689 10.016 0.632 1.00 93.19 200 LYS A N 1
ATOM 1609 C CA . LYS A 1 200 ? 12.789 10.111 -0.336 1.00 93.19 200 LYS A CA 1
ATOM 1610 C C . LYS A 1 200 ? 12.755 8.937 -1.310 1.00 93.19 200 LYS A C 1
ATOM 1612 O O . LYS A 1 200 ? 12.366 7.830 -0.944 1.00 93.19 200 LYS A O 1
ATOM 1617 N N . ALA A 1 201 ? 13.213 9.181 -2.536 1.00 92.62 201 ALA A N 1
ATOM 1618 C CA . ALA A 1 201 ? 13.409 8.119 -3.512 1.00 92.62 201 ALA A CA 1
ATOM 1619 C C . ALA A 1 201 ? 14.503 7.150 -3.040 1.00 92.62 201 ALA A C 1
ATOM 1621 O O . ALA A 1 201 ? 15.549 7.563 -2.537 1.00 92.62 201 ALA A O 1
ATOM 1622 N N . GLN A 1 202 ? 14.263 5.864 -3.249 1.00 90.50 202 GLN A N 1
ATOM 1623 C CA . GLN A 1 202 ? 15.158 4.762 -2.942 1.00 90.50 202 GLN A CA 1
ATOM 1624 C C . GLN A 1 202 ? 15.425 3.958 -4.216 1.00 90.50 202 GLN A C 1
ATOM 1626 O O . GLN A 1 202 ? 14.599 3.893 -5.130 1.00 90.50 202 GLN A O 1
ATOM 1631 N N . THR A 1 203 ? 16.597 3.333 -4.280 1.00 81.38 203 THR A N 1
ATOM 1632 C CA . THR A 1 203 ? 16.982 2.449 -5.390 1.00 81.38 203 THR A CA 1
ATOM 1633 C C . THR A 1 203 ? 16.485 1.020 -5.193 1.00 81.38 203 THR A C 1
ATOM 1635 O O . THR A 1 203 ? 16.320 0.286 -6.169 1.00 81.38 203 THR A O 1
ATOM 1638 N N . GLN A 1 204 ? 16.238 0.623 -3.944 1.00 89.44 204 GLN A N 1
ATOM 1639 C CA . GLN A 1 204 ? 15.756 -0.699 -3.566 1.00 89.44 204 GLN A CA 1
ATOM 1640 C C . GLN A 1 204 ? 14.734 -0.585 -2.438 1.00 89.44 204 GLN A C 1
ATOM 1642 O O . GLN A 1 204 ? 14.931 0.183 -1.499 1.00 89.44 204 GLN A O 1
ATOM 1647 N N . ALA A 1 205 ? 13.675 -1.383 -2.519 1.00 92.00 205 ALA A N 1
ATOM 1648 C CA . ALA A 1 205 ? 12.736 -1.595 -1.432 1.00 92.00 205 ALA A CA 1
ATOM 1649 C C . ALA A 1 205 ? 13.242 -2.717 -0.515 1.00 92.00 205 ALA A C 1
ATOM 1651 O O . ALA A 1 205 ? 13.687 -3.767 -0.993 1.00 92.00 205 ALA A O 1
ATOM 1652 N N . LYS A 1 206 ? 13.139 -2.506 0.798 1.00 91.88 206 LYS A N 1
ATOM 1653 C CA . LYS A 1 206 ? 13.333 -3.538 1.823 1.00 91.88 206 LYS A CA 1
ATOM 1654 C C . LYS A 1 206 ? 11.980 -3.856 2.456 1.00 91.88 206 LYS A C 1
ATOM 1656 O O . LYS A 1 206 ? 11.247 -2.919 2.734 1.00 91.88 206 LYS A O 1
ATOM 1661 N N . PRO A 1 207 ? 11.614 -5.126 2.638 1.00 89.75 207 PRO A N 1
ATOM 1662 C CA . PRO A 1 207 ? 10.296 -5.484 3.161 1.00 89.75 207 PRO A CA 1
ATOM 1663 C C . PRO A 1 207 ? 10.132 -5.083 4.633 1.00 89.75 207 PRO A C 1
ATOM 1665 O O . PRO A 1 207 ? 10.975 -5.440 5.454 1.00 89.75 207 PRO A O 1
ATOM 1668 N N . GLU A 1 208 ? 9.024 -4.413 4.973 1.00 88.88 208 GLU A N 1
ATOM 1669 C CA . GLU A 1 208 ? 8.683 -4.067 6.364 1.00 88.88 208 GLU A CA 1
ATOM 1670 C C . GLU A 1 208 ? 7.780 -5.152 6.950 1.00 88.88 208 GLU A C 1
ATOM 1672 O O . GLU A 1 208 ? 6.551 -5.122 6.841 1.00 88.88 208 GLU A O 1
ATOM 1677 N N . TYR A 1 209 ? 8.406 -6.183 7.515 1.00 78.50 209 TYR A N 1
ATOM 1678 C CA . TYR A 1 209 ? 7.711 -7.414 7.886 1.00 78.50 209 TYR A CA 1
ATOM 1679 C C . TYR A 1 209 ? 6.732 -7.267 9.041 1.00 78.50 209 TYR A C 1
ATOM 1681 O O . TYR A 1 209 ? 5.711 -7.953 9.059 1.00 78.50 209 TYR A O 1
ATOM 1689 N N . MET A 1 210 ? 7.050 -6.433 10.024 1.00 67.81 210 MET A N 1
ATOM 1690 C CA . MET A 1 210 ? 6.403 -6.496 11.325 1.00 67.81 210 MET A CA 1
ATOM 1691 C C . MET A 1 210 ? 6.346 -5.120 11.959 1.00 67.81 210 MET A C 1
ATOM 1693 O O . MET A 1 210 ? 7.223 -4.283 11.769 1.00 67.81 210 MET A O 1
ATOM 1697 N N . ILE A 1 211 ? 5.320 -4.942 12.778 1.00 63.09 211 ILE A N 1
ATOM 1698 C CA . ILE A 1 211 ? 5.436 -4.045 13.914 1.00 63.09 211 ILE A CA 1
ATOM 1699 C C . ILE A 1 211 ? 6.151 -4.871 14.981 1.00 63.09 211 ILE A C 1
ATOM 1701 O O . ILE A 1 211 ? 5.670 -5.963 15.299 1.00 63.09 211 ILE A O 1
ATOM 1705 N N . GLU A 1 212 ? 7.327 -4.430 15.430 1.00 57.53 212 GLU A N 1
ATOM 1706 C CA . GLU A 1 212 ? 8.067 -5.107 16.504 1.00 57.53 212 GLU A CA 1
ATOM 1707 C C . GLU A 1 212 ? 7.135 -5.361 17.697 1.00 57.53 212 GLU A C 1
ATOM 1709 O O . GLU A 1 212 ? 6.157 -4.649 17.888 1.00 57.53 212 GLU A O 1
ATOM 1714 N N . ALA A 1 213 ? 7.359 -6.403 18.492 1.00 48.62 213 ALA A N 1
ATOM 1715 C CA . ALA A 1 213 ? 6.599 -6.500 19.732 1.00 48.62 213 ALA A CA 1
ATOM 1716 C C . ALA A 1 213 ? 7.037 -5.334 20.631 1.00 48.62 213 ALA A C 1
ATOM 1718 O O . ALA A 1 213 ? 8.222 -5.220 20.932 1.00 48.62 213 ALA A O 1
ATOM 1719 N N . VAL A 1 214 ? 6.106 -4.472 21.055 1.00 47.03 214 VAL A N 1
ATOM 1720 C CA . VAL A 1 214 ? 6.362 -3.658 22.249 1.00 47.03 214 VAL A CA 1
ATOM 1721 C C . VAL A 1 214 ? 6.402 -4.654 23.403 1.00 47.03 214 VAL A C 1
ATOM 1723 O O . VAL A 1 214 ? 5.359 -5.215 23.747 1.00 47.03 214 VAL A O 1
ATOM 1726 N N . LEU A 1 215 ? 7.610 -4.961 23.876 1.00 32.12 215 LEU A N 1
ATOM 1727 C CA . LEU A 1 215 ? 7.841 -5.709 25.111 1.00 32.12 215 LEU A CA 1
ATOM 1728 C C . LEU A 1 215 ? 7.374 -4.884 26.312 1.00 32.12 215 LEU A C 1
ATOM 1730 O O . LEU A 1 215 ? 7.596 -3.650 26.294 1.00 32.12 215 LEU A O 1
#

Radius of gyration: 18.57 Å; Cα contacts (8 Å, |Δi|>4): 396; chains: 1; bounding box: 53×33×60 Å

Solvent-accessible surface area (backbone atoms only — not comparable to full-atom values): 11951 Å² total; per-residue (Å²): 97,34,39,36,33,29,18,40,75,35,36,38,43,24,30,65,86,53,76,48,76,41,58,66,94,49,40,84,75,45,50,58,56,52,53,52,54,45,37,74,78,55,74,62,53,35,34,45,30,36,41,10,40,11,20,63,65,42,29,53,50,44,27,53,45,53,35,48,50,29,49,61,45,29,50,60,50,62,70,69,80,77,69,83,80,90,77,90,84,76,83,63,42,75,56,44,36,33,33,68,42,41,48,65,60,50,50,35,50,37,28,77,71,66,72,42,48,53,37,29,42,38,40,50,55,42,93,57,49,32,31,44,35,29,55,79,79,73,44,71,44,83,43,54,64,88,78,57,65,84,88,54,77,41,33,33,48,60,72,58,68,90,78,29,74,94,50,57,56,37,28,55,47,79,46,38,42,91,87,27,40,31,40,34,37,63,97,45,71,47,75,47,40,66,77,81,67,71,59,63,75,35,84,62,64,75,62,38,66,64,78,75,83,86,125